Protein AF-0000000073164236 (afdb_homodimer)

Solvent-accessible surface area (backbone atoms only — not comparable to full-atom values): 12697 Å² total; per-residue (Å²): 124,64,40,47,31,32,36,88,76,63,23,39,36,39,36,42,72,67,45,98,85,26,35,34,41,37,38,36,34,69,64,73,74,94,63,91,54,71,83,50,74,16,49,29,45,34,41,35,55,95,60,96,52,26,24,25,20,33,22,37,52,46,72,60,49,70,31,18,32,22,34,30,25,33,36,41,66,49,97,85,66,50,58,34,41,42,36,39,36,41,36,23,46,66,62,96,42,80,89,49,48,89,73,28,64,47,72,51,74,48,47,32,36,69,52,78,78,76,75,121,123,63,41,47,32,31,35,87,76,62,22,39,35,39,35,39,72,69,45,96,82,25,34,33,42,37,39,38,34,67,65,72,75,94,64,91,55,70,83,51,75,16,48,28,43,34,40,37,54,95,61,94,53,26,26,25,21,31,25,37,51,45,73,59,48,72,32,18,33,23,3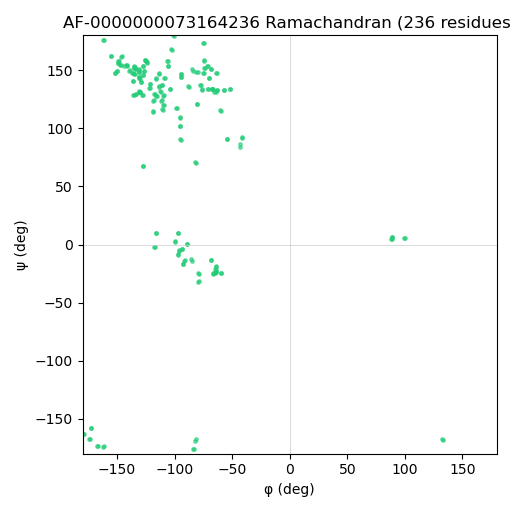3,29,25,35,36,41,63,50,95,87,65,52,58,35,41,42,35,38,36,40,35,22,46,66,62,98,42,79,86,50,49,88,74,28,63,45,73,51,73,48,45,31,36,70,52,78,78,75,79,121

Secondary structure (DSSP, 8-state):
--EEEEETTS-EEEE-PPPTTSEEEEEEE-S--SSSSPP--EEEEEEE-SSSS-EEEEEEE-SSSSEEEEEEEEEEE-TT--EEEEEEEEEEEP-SSGGGGGGSEEEEEEEEEE------/--EEEEETTS-EEEE-PPPTTSEEEEEEE-S--SSSSPP--EEEEEEE-SSSS-EEEEEEE-SSSSEEEEEEEEEEE-TT--EEEEEEEEEEEP-SSGGGGGGSEEEEEEEEEE------

InterPro domains:
  IPR005468 Avidin/streptavidin [PF01382] (1-114)
  IPR005468 Avidin/streptavidin [PS51326] (1-117)
  IPR005469 Avidin [PR00709] (1-15)
  IPR005469 Avidin [PR00709] (22-30)
  IPR005469 Avidin [PR00709] (49-61)
  IPR005469 Avidin [PR00709] (67-77)
  IPR005469 Avidin [PR00709] (85-96)
  IPR005469 Avidin [PR00709] (102-118)
  IPR017889 Avidin-like, conserved site [PS00577] (100-114)
  IPR036896 Avidin-like superfamily [G3DSA:2.40.128.30] (1-119)
  IPR036896 Avidin-like superfamily [SSF50876] (2-114)
  IPR051764 Avidin/Streptavidin-related [PTHR34399] (1-117)

Nearest PDB structures (foldseek):
  7zn1-assembly1_C  TM=9.799E-01  e=3.395E-15  Gallus gallus
  2uyw-assembly1_A  TM=9.866E-01  e=1.520E-14  Xenopus tropicalis
  1ij8-assembly1_B  TM=9.167E-01  e=1.005E-14  Gallus gallus
  2c1q-assembly1_A  TM=9.830E-01  e=5.382E-13  Gallus gallus
  2uz2-assembly1_A-2  TM=9.664E-01  e=1.001E-12  Xenopus tropicalis

Organism: Anas platyrhynchos (NCBI:txid8839)

pLDDT: mean 95.4, std 9.12, range [34.72, 98.94]

Structure (mmCIF, N/CA/C/O backbone):
data_AF-0000000073164236-model_v1
#
loop_
_entity.id
_entity.type
_entity.pdbx_description
1 polymer Avidin
#
loop_
_atom_site.group_PDB
_atom_site.id
_atom_site.type_symbol
_atom_site.label_atom_id
_atom_site.label_alt_id
_atom_site.label_comp_id
_atom_site.label_asym_id
_atom_site.label_entity_id
_atom_site.label_seq_id
_atom_site.pdbx_PDB_ins_code
_atom_site.Cartn_x
_atom_site.Cartn_y
_atom_site.Cartn_z
_atom_site.occupancy
_atom_site.B_iso_or_equiv
_atom_site.auth_seq_id
_atom_site.auth_comp_id
_atom_site.auth_asym_id
_atom_site.auth_atom_id
_atom_site.pdbx_PDB_model_num
ATOM 1 N N . LEU A 1 1 ? -2.104 9.773 12.031 1 95.94 1 LEU A N 1
ATOM 2 C CA . LEU A 1 1 ? -3.232 9.391 11.195 1 95.94 1 LEU A CA 1
ATOM 3 C C . LEU A 1 1 ? -4.363 8.812 12.039 1 95.94 1 LEU A C 1
ATOM 5 O O . LEU A 1 1 ? -5.508 8.727 11.578 1 95.94 1 LEU A O 1
ATOM 9 N N . THR A 1 2 ? -4.082 8.523 13.258 1 97 2 THR A N 1
ATOM 10 C CA . THR A 1 2 ? -5.098 7.906 14.109 1 97 2 THR A CA 1
ATOM 11 C C . THR A 1 2 ? -6.391 8.719 14.078 1 97 2 THR A C 1
ATOM 13 O O . THR A 1 2 ? -6.363 9.945 14.18 1 97 2 THR A O 1
ATOM 16 N N . GLY A 1 3 ? -7.469 7.996 13.914 1 97.38 3 GLY A N 1
ATOM 17 C CA . GLY A 1 3 ? -8.758 8.664 13.914 1 97.38 3 GLY A CA 1
ATOM 18 C C . GLY A 1 3 ? -9.648 8.234 12.766 1 97.38 3 GLY A C 1
ATOM 19 O O . GLY A 1 3 ? -9.453 7.164 12.18 1 97.38 3 GLY A O 1
ATOM 20 N N . ASN A 1 4 ? -10.742 9.008 12.594 1 98.25 4 ASN A N 1
ATOM 21 C CA . ASN A 1 4 ? -11.734 8.734 11.555 1 98.25 4 ASN A CA 1
ATOM 22 C C . ASN A 1 4 ? -11.586 9.703 10.383 1 98.25 4 ASN A C 1
ATOM 24 O O . ASN A 1 4 ? -11.445 10.906 10.578 1 98.25 4 ASN A O 1
ATOM 28 N N . TRP A 1 5 ? -11.633 9.086 9.266 1 98.44 5 TRP A N 1
ATOM 29 C CA . TRP A 1 5 ? -11.414 9.844 8.031 1 98.44 5 TRP A CA 1
ATOM 30 C C . TRP A 1 5 ? -12.508 9.547 7.012 1 98.44 5 TRP A C 1
ATOM 32 O O . TRP A 1 5 ? -13.031 8.43 6.953 1 98.44 5 TRP A O 1
ATOM 42 N N . THR A 1 6 ? -12.859 10.5 6.18 1 98.19 6 THR A N 1
ATOM 43 C CA . THR A 1 6 ? -13.773 10.352 5.047 1 98.19 6 THR A CA 1
ATOM 44 C C . THR A 1 6 ? -13.148 10.914 3.773 1 98.19 6 THR A C 1
ATOM 46 O O . THR A 1 6 ? -12.43 11.922 3.818 1 98.19 6 THR A O 1
ATOM 49 N N . ASN A 1 7 ? -13.383 10.18 2.676 1 97.81 7 ASN A N 1
ATOM 50 C CA . ASN A 1 7 ? -12.836 10.742 1.441 1 97.81 7 ASN A CA 1
ATOM 51 C C . ASN A 1 7 ? -13.922 11.43 0.617 1 97.81 7 ASN A C 1
ATOM 53 O O . ASN A 1 7 ? -15.078 11.492 1.031 1 97.81 7 ASN A O 1
ATOM 57 N N . ASP A 1 8 ? -13.508 11.977 -0.533 1 95.06 8 ASP A N 1
ATOM 58 C CA . ASP A 1 8 ? -14.383 12.781 -1.38 1 95.06 8 ASP A CA 1
ATOM 59 C C . ASP A 1 8 ? -15.484 11.93 -2.006 1 95.06 8 ASP A C 1
ATOM 61 O O . ASP A 1 8 ? -16.484 12.461 -2.502 1 95.06 8 ASP A O 1
ATOM 65 N N . LEU A 1 9 ? -15.352 10.609 -1.945 1 95.81 9 LEU A N 1
ATOM 66 C CA . LEU A 1 9 ? -16.344 9.711 -2.529 1 95.81 9 LEU A CA 1
ATOM 67 C C . LEU A 1 9 ? -17.328 9.227 -1.472 1 95.81 9 LEU A C 1
ATOM 69 O O . LEU A 1 9 ? -18.281 8.508 -1.787 1 95.81 9 LEU A O 1
ATOM 73 N N . GLY A 1 10 ? -17.047 9.523 -0.238 1 96.5 10 GLY A N 1
ATOM 74 C CA . GLY A 1 10 ? -17.953 9.156 0.843 1 96.5 10 GLY A CA 1
ATOM 75 C C . GLY A 1 10 ? -17.516 7.906 1.581 1 96.5 10 GLY A C 1
ATOM 76 O O . GLY A 1 10 ? -18.25 7.375 2.41 1 96.5 10 GLY A O 1
ATOM 77 N N . SER A 1 11 ? -16.359 7.379 1.268 1 98 11 SER A N 1
ATOM 78 C CA . SER A 1 11 ? -15.812 6.242 2.004 1 98 11 SER A CA 1
ATOM 79 C C . SER A 1 11 ? -15.297 6.668 3.373 1 98 11 SER A C 1
ATOM 81 O O . SER A 1 11 ? -14.859 7.809 3.553 1 98 11 SER A O 1
ATOM 83 N N . ASN A 1 12 ? -15.344 5.711 4.266 1 98.19 12 ASN A N 1
ATOM 84 C CA . ASN A 1 12 ? -14.898 5.969 5.629 1 98.19 12 ASN A CA 1
ATOM 85 C C . ASN A 1 12 ? -13.766 5.027 6.035 1 98.19 12 ASN A C 1
ATOM 87 O O . ASN A 1 12 ? -13.797 3.838 5.711 1 98.19 12 ASN A O 1
ATOM 91 N N . MET A 1 13 ? -12.812 5.66 6.707 1 98.31 13 MET A N 1
ATOM 92 C CA . MET A 1 13 ? -11.664 4.914 7.219 1 98.31 13 MET A CA 1
ATOM 93 C C . MET A 1 13 ? -11.422 5.23 8.688 1 98.31 13 MET A C 1
ATOM 95 O O . MET A 1 13 ? -11.477 6.391 9.102 1 98.31 13 MET A O 1
ATOM 99 N N . THR A 1 14 ? -11.273 4.207 9.461 1 98.38 14 THR A N 1
ATOM 100 C CA . THR A 1 14 ? -10.852 4.348 10.852 1 98.38 14 THR A CA 1
ATOM 101 C C . THR A 1 14 ? -9.438 3.791 11.047 1 98.38 14 THR A C 1
ATOM 103 O O . THR A 1 14 ? -9.18 2.629 10.734 1 98.38 14 THR A O 1
ATOM 106 N N . ILE A 1 15 ? -8.578 4.625 11.562 1 98.31 15 ILE A N 1
ATOM 107 C CA . ILE A 1 15 ? -7.211 4.219 11.836 1 98.31 15 ILE A CA 1
ATOM 108 C C . ILE A 1 15 ? -6.992 4.133 13.352 1 98.31 15 ILE A C 1
ATOM 110 O O . ILE A 1 15 ? -7.242 5.098 14.07 1 98.31 15 ILE A O 1
ATOM 114 N N . GLY A 1 16 ? -6.484 2.998 13.789 1 98.06 16 GLY A N 1
ATOM 115 C CA . GLY A 1 16 ? -6.238 2.768 15.203 1 98.06 16 GLY A C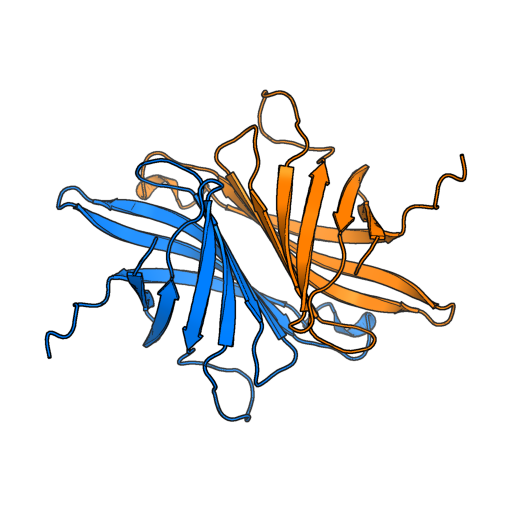A 1
ATOM 116 C C . GLY A 1 16 ? -4.938 3.375 15.688 1 98.06 16 GLY A C 1
ATOM 117 O O . GLY A 1 16 ? -4.332 4.195 14.992 1 98.06 16 GLY A O 1
ATOM 118 N N . LYS A 1 17 ? -4.578 2.967 16.875 1 97.19 17 LYS A N 1
ATOM 119 C CA . LYS A 1 17 ? -3.371 3.484 17.516 1 97.19 17 LYS A CA 1
ATOM 120 C C . LYS A 1 17 ? -2.125 3.102 16.719 1 97.19 17 LYS A C 1
ATOM 122 O O . LYS A 1 17 ? -2.035 1.988 16.203 1 97.19 17 LYS A O 1
ATOM 127 N N . LEU A 1 18 ? -1.189 4.008 16.797 1 96.19 18 LEU A N 1
ATOM 128 C CA . LEU A 1 18 ? 0.094 3.789 16.141 1 96.19 18 LEU A CA 1
ATOM 129 C C . LEU A 1 18 ? 1.055 3.037 17.047 1 96.19 18 LEU A C 1
ATOM 131 O O . LEU A 1 18 ? 1.148 3.338 18.234 1 96.19 18 LEU A O 1
ATOM 135 N N . SER A 1 19 ? 1.684 2.088 16.438 1 96.25 19 SER A N 1
ATOM 136 C CA . SER A 1 19 ? 2.785 1.466 17.156 1 96.25 19 SER A CA 1
ATOM 137 C C . SER A 1 19 ? 4.016 2.367 17.188 1 96.25 19 SER A C 1
ATOM 139 O O . SER A 1 19 ? 4.051 3.395 16.5 1 96.25 19 SER A O 1
ATOM 141 N N . SER A 1 20 ? 5 1.958 17.922 1 94 20 SER A N 1
ATOM 142 C CA . SER A 1 20 ? 6.219 2.752 18.047 1 94 20 SER A CA 1
ATOM 143 C C . SER A 1 20 ? 6.961 2.846 16.719 1 94 20 SER A C 1
ATOM 145 O O . SER A 1 20 ? 7.684 3.814 16.469 1 94 20 SER A O 1
ATOM 147 N N . ASN A 1 21 ? 6.719 1.834 15.844 1 93.56 21 ASN A N 1
ATOM 148 C CA . ASN A 1 21 ? 7.422 1.821 14.57 1 93.56 21 ASN A CA 1
ATOM 149 C C . ASN A 1 21 ? 6.57 2.42 13.453 1 93.56 21 ASN A C 1
ATOM 151 O O . ASN A 1 21 ? 6.883 2.258 12.273 1 93.56 21 ASN A O 1
ATOM 155 N N . GLY A 1 22 ? 5.465 3.027 13.82 1 96.62 22 GLY A N 1
ATOM 156 C CA . GLY A 1 22 ? 4.641 3.736 12.852 1 96.62 22 GLY A CA 1
ATOM 157 C C . GLY A 1 22 ? 3.605 2.852 12.188 1 96.62 22 GLY A C 1
ATOM 158 O O . GLY A 1 22 ? 2.955 3.264 11.227 1 96.62 22 GLY A O 1
ATOM 159 N N . GLU A 1 23 ? 3.498 1.657 12.648 1 97.94 23 GLU A N 1
ATOM 160 C CA . GLU A 1 23 ? 2.512 0.743 12.086 1 97.94 23 GLU A CA 1
ATOM 161 C C . GLU A 1 23 ? 1.125 0.998 12.672 1 97.94 23 GLU A C 1
ATOM 163 O O . GLU A 1 23 ? 0.998 1.396 13.828 1 97.94 23 GLU A O 1
ATOM 168 N N . PHE A 1 24 ? 0.134 0.745 11.828 1 98.38 24 PHE A N 1
ATOM 169 C CA . PHE A 1 24 ? -1.234 0.891 12.312 1 98.38 24 PHE A CA 1
ATOM 170 C C . PHE A 1 24 ? -2.164 -0.094 11.609 1 98.38 24 PHE A C 1
ATOM 172 O O . PHE A 1 24 ? -1.832 -0.621 10.547 1 98.38 24 PHE A O 1
ATOM 179 N N . ALA A 1 25 ? -3.262 -0.356 12.266 1 98.19 25 ALA A N 1
ATOM 180 C CA . ALA A 1 25 ? -4.375 -1.125 11.719 1 98.19 25 ALA A CA 1
ATOM 181 C C . ALA A 1 25 ? -5.684 -0.347 11.82 1 98.19 25 ALA A C 1
ATOM 183 O O . ALA A 1 25 ? -5.781 0.62 12.578 1 98.19 25 ALA A O 1
ATOM 184 N N . GLY A 1 26 ? -6.605 -0.739 11.008 1 98.5 26 GLY A N 1
ATOM 185 C CA . GLY A 1 26 ? -7.91 -0.1 11.016 1 98.5 26 GLY A CA 1
ATOM 186 C C . GLY A 1 26 ? -8.922 -0.795 10.133 1 98.5 26 GLY A C 1
ATOM 187 O O . GLY A 1 26 ? -8.812 -1.996 9.875 1 98.5 26 GLY A O 1
ATOM 188 N N . THR A 1 27 ? -9.914 0.015 9.781 1 98.81 27 THR A N 1
ATOM 189 C CA . THR A 1 27 ? -10.992 -0.498 8.938 1 98.81 27 THR A CA 1
ATOM 190 C C . THR A 1 27 ? -11.352 0.508 7.848 1 98.81 27 THR A C 1
ATOM 192 O O . THR A 1 27 ? -11.203 1.717 8.039 1 98.81 27 THR A O 1
ATOM 195 N N . TYR A 1 28 ? -11.734 -0.003 6.777 1 98.75 28 TYR A N 1
ATOM 196 C CA . TYR A 1 28 ? -12.156 0.793 5.629 1 98.75 28 TYR A CA 1
ATOM 197 C C . TYR A 1 28 ? -13.523 0.345 5.129 1 98.75 28 TYR A C 1
ATOM 199 O O . TYR A 1 28 ? -13.75 -0.847 4.91 1 98.75 28 TYR A O 1
ATOM 207 N N . ILE A 1 29 ? -14.414 1.229 4.977 1 98.44 29 ILE A N 1
ATOM 208 C CA . ILE A 1 29 ? -15.695 0.994 4.328 1 98.44 29 ILE A CA 1
ATOM 209 C C . ILE A 1 29 ? -15.82 1.882 3.092 1 98.44 29 ILE A C 1
ATOM 211 O O . ILE A 1 29 ? -15.938 3.104 3.207 1 98.44 29 ILE A O 1
ATOM 215 N N . THR A 1 30 ? -15.875 1.252 1.921 1 98.12 30 THR A N 1
ATOM 216 C CA . THR A 1 30 ? -15.953 2.02 0.683 1 98.12 30 THR A CA 1
ATOM 217 C C . THR A 1 30 ? -17.391 2.398 0.37 1 98.12 30 THR A C 1
ATOM 219 O O . THR A 1 30 ? -18.328 1.652 0.692 1 98.12 30 THR A O 1
ATOM 222 N N . ALA A 1 31 ? -17.5 3.518 -0.301 1 96.62 31 ALA A N 1
ATOM 223 C CA . ALA A 1 31 ? -18.797 3.939 -0.816 1 96.62 31 ALA A CA 1
ATOM 224 C C . ALA A 1 31 ? -19.016 3.455 -2.248 1 96.62 31 ALA A C 1
ATOM 226 O O . ALA A 1 31 ? -20.141 3.447 -2.75 1 96.62 31 ALA A O 1
ATOM 227 N N . VAL A 1 32 ? -17.875 3.059 -2.887 1 93.75 32 VAL A N 1
ATOM 228 C CA . VAL A 1 32 ? -17.969 2.711 -4.301 1 93.75 32 VAL A CA 1
ATOM 229 C C . VAL A 1 32 ? -17.297 1.362 -4.547 1 93.75 32 VAL A C 1
ATOM 231 O O . VAL A 1 32 ? -16.359 0.989 -3.834 1 93.75 32 VAL A O 1
ATOM 234 N N . THR A 1 33 ? -17.906 0.604 -5.465 1 90.94 33 THR A N 1
ATOM 235 C CA . THR A 1 33 ? -17.312 -0.681 -5.832 1 90.94 33 THR A CA 1
ATOM 236 C C . THR A 1 33 ? -17.625 -1.011 -7.293 1 90.94 33 THR A C 1
ATOM 238 O O . THR A 1 33 ? -18.547 -0.452 -7.883 1 90.94 33 THR A O 1
ATOM 241 N N . THR A 1 34 ? -16.719 -1.843 -7.773 1 86.56 34 THR A N 1
ATOM 242 C CA . THR A 1 34 ? -16.938 -2.299 -9.141 1 86.56 34 THR A CA 1
ATOM 243 C C . THR A 1 34 ? -17.641 -3.648 -9.156 1 86.56 34 THR A C 1
ATOM 245 O O . THR A 1 34 ? -18.016 -4.148 -10.219 1 86.56 34 THR A O 1
ATOM 248 N N . THR A 1 35 ? -17.828 -4.191 -8.008 1 89.75 35 THR A N 1
ATOM 249 C CA . THR A 1 35 ? -18.453 -5.504 -7.941 1 89.75 35 THR A CA 1
ATOM 250 C C . THR A 1 35 ? -19.922 -5.383 -7.52 1 89.75 35 THR A C 1
ATOM 252 O O . THR A 1 35 ? -20.328 -4.355 -6.969 1 89.75 35 THR A O 1
ATOM 255 N N . LYS A 1 36 ? -20.719 -6.578 -7.672 1 92.88 36 LYS A N 1
ATOM 256 C CA . LYS A 1 36 ? -22.125 -6.625 -7.277 1 92.88 36 LYS A CA 1
ATOM 257 C C . LYS A 1 36 ? -22.281 -7.137 -5.852 1 92.88 36 LYS A C 1
ATOM 259 O O . LYS A 1 36 ? -23.375 -7.105 -5.289 1 92.88 36 LYS A O 1
ATOM 264 N N . LYS A 1 37 ? -21.219 -7.492 -5.297 1 94.44 37 LYS A N 1
ATOM 265 C CA . LYS A 1 37 ? -21.266 -8.016 -3.934 1 94.44 37 LYS A CA 1
ATOM 266 C C . LYS A 1 37 ? -21.578 -6.902 -2.93 1 94.44 37 LYS A C 1
ATOM 268 O O . LYS A 1 37 ? -21.219 -5.746 -3.156 1 94.44 37 LYS A O 1
ATOM 273 N N . GLU A 1 38 ? -22.172 -7.352 -1.814 1 95.81 38 GLU A N 1
ATOM 274 C CA . GLU A 1 38 ? -22.469 -6.398 -0.747 1 95.81 38 GLU A CA 1
ATOM 275 C C . GLU A 1 38 ? -21.172 -5.84 -0.15 1 95.81 38 GLU A C 1
ATOM 277 O O . GLU A 1 38 ? -20.281 -6.598 0.244 1 95.81 38 GLU A O 1
ATOM 282 N N . ILE A 1 39 ? -21.188 -4.551 -0.069 1 96.38 39 ILE A N 1
ATOM 283 C CA . ILE A 1 39 ? -20.047 -3.867 0.52 1 96.38 39 ILE A CA 1
ATOM 284 C C . ILE A 1 39 ? -19.953 -4.211 2.004 1 96.38 39 ILE A C 1
ATOM 286 O O . ILE A 1 39 ? -20.953 -4.242 2.711 1 96.38 39 ILE A O 1
ATOM 290 N N . LYS A 1 40 ? -18.719 -4.535 2.426 1 97.44 40 LYS A N 1
ATOM 291 C CA . LYS A 1 40 ? -18.438 -4.809 3.832 1 97.44 40 LYS A CA 1
ATOM 292 C C . LYS A 1 40 ? -17.219 -4.031 4.309 1 97.44 40 LYS A C 1
ATOM 294 O O . LYS A 1 40 ? -16.297 -3.77 3.527 1 97.44 40 LYS A O 1
ATOM 299 N N . ALA A 1 41 ? -17.266 -3.723 5.664 1 98.06 41 ALA A N 1
ATOM 300 C CA . ALA A 1 41 ? -16.047 -3.191 6.281 1 98.06 41 ALA A CA 1
ATOM 301 C C . ALA A 1 41 ? -14.883 -4.152 6.102 1 98.06 41 ALA A C 1
ATOM 303 O O . ALA A 1 41 ? -15.031 -5.363 6.277 1 98.06 41 ALA A O 1
ATOM 304 N N . SER A 1 42 ? -13.75 -3.629 5.695 1 98.69 42 SER A N 1
ATOM 305 C CA . SER A 1 42 ? -12.57 -4.445 5.426 1 98.69 42 SER A CA 1
ATOM 306 C C . SER A 1 42 ? -11.359 -3.938 6.199 1 98.69 42 SER A C 1
ATOM 308 O O . SER A 1 42 ? -11.242 -2.74 6.469 1 98.69 42 SER A O 1
ATOM 310 N N . PRO A 1 43 ? -10.477 -4.828 6.547 1 98.62 43 PRO A N 1
ATOM 311 C CA . PRO A 1 43 ? -9.312 -4.426 7.336 1 98.62 43 PRO A CA 1
ATOM 312 C C . PRO A 1 43 ? -8.266 -3.682 6.508 1 98.62 43 PRO A C 1
ATOM 314 O O . PRO A 1 43 ? -8.102 -3.963 5.316 1 98.62 43 PRO A O 1
ATOM 317 N N . LEU A 1 44 ? -7.574 -2.738 7.18 1 98.62 44 LEU A N 1
ATOM 318 C CA . LEU A 1 44 ? -6.398 -2.107 6.594 1 98.62 44 LEU A CA 1
ATOM 319 C C . LEU A 1 44 ? -5.207 -2.189 7.547 1 98.62 44 LEU A C 1
ATOM 321 O O . LEU A 1 44 ? -5.387 -2.244 8.766 1 98.62 44 LEU A O 1
ATOM 325 N N . VAL A 1 45 ? -4.055 -2.316 6.977 1 98.62 45 VAL A N 1
ATOM 326 C CA . VAL A 1 45 ? -2.793 -2.23 7.699 1 98.62 45 VAL A CA 1
ATOM 327 C C . VAL A 1 45 ? -1.841 -1.285 6.973 1 98.62 45 VAL A C 1
ATOM 329 O O . VAL A 1 45 ? -1.851 -1.212 5.742 1 98.62 45 VAL A O 1
ATOM 332 N N . GLY A 1 46 ? -1.069 -0.556 7.781 1 98.69 46 GLY A N 1
ATOM 333 C CA . GLY A 1 46 ? -0.18 0.393 7.129 1 98.69 46 GLY A CA 1
ATOM 334 C C . GLY A 1 46 ? 0.877 0.956 8.062 1 98.69 46 GLY A C 1
ATOM 335 O O . GLY A 1 46 ? 1.124 0.403 9.133 1 98.69 46 GLY A O 1
ATOM 336 N N . THR A 1 47 ? 1.609 1.924 7.5 1 98.81 47 THR A N 1
ATOM 337 C CA . THR A 1 47 ? 2.678 2.602 8.227 1 98.81 47 THR A CA 1
ATOM 338 C C . THR A 1 47 ? 2.701 4.09 7.895 1 98.81 47 THR A C 1
ATOM 340 O O . THR A 1 47 ? 2.172 4.508 6.859 1 98.81 47 THR A O 1
ATOM 343 N N . GLN A 1 48 ? 3.219 4.832 8.844 1 98.75 48 GLN A N 1
ATOM 344 C CA . GLN A 1 48 ? 3.551 6.23 8.594 1 98.75 48 GLN A CA 1
ATOM 345 C C . GLN A 1 48 ? 4.922 6.582 9.156 1 98.75 48 GLN A C 1
ATOM 347 O O . GLN A 1 48 ? 5.414 5.914 10.07 1 98.75 48 GLN A O 1
ATOM 352 N N . HIS A 1 49 ? 5.531 7.559 8.555 1 98.38 49 HIS A N 1
ATOM 353 C CA . HIS A 1 49 ? 6.742 8.117 9.148 1 98.38 49 HIS A CA 1
ATOM 354 C C . HIS A 1 49 ? 6.414 8.977 10.367 1 98.38 49 HIS A C 1
ATOM 356 O O . HIS A 1 49 ? 5.266 9.391 10.547 1 98.38 49 HIS A O 1
ATOM 362 N N . ASN A 1 50 ? 7.461 9.125 11.188 1 94.38 50 ASN A N 1
ATOM 363 C CA . ASN A 1 50 ? 7.266 9.891 12.422 1 94.38 50 ASN A CA 1
ATOM 364 C C . ASN A 1 50 ? 7.676 11.344 12.25 1 94.38 50 ASN A C 1
ATOM 366 O O . ASN A 1 50 ? 8.805 11.727 12.578 1 94.38 50 ASN A O 1
ATOM 370 N N . ASN A 1 51 ? 6.766 12.141 11.875 1 94.44 51 ASN A N 1
ATOM 371 C CA . ASN A 1 51 ? 6.918 13.586 11.789 1 94.44 51 ASN A CA 1
ATOM 372 C C . ASN A 1 51 ? 5.566 14.297 11.734 1 94.44 51 ASN A C 1
ATOM 374 O O . ASN A 1 51 ? 4.523 13.656 11.891 1 94.44 51 ASN A O 1
ATOM 378 N N . THR A 1 52 ? 5.488 15.609 11.547 1 93 52 THR A N 1
ATOM 379 C CA . THR A 1 52 ? 4.27 16.391 11.68 1 93 52 THR A CA 1
ATOM 380 C C . THR A 1 52 ? 3.387 16.25 10.445 1 93 52 THR A C 1
ATOM 382 O O . THR A 1 52 ? 2.164 16.375 10.523 1 93 52 THR A O 1
ATOM 385 N N . GLN A 1 53 ? 3.961 16.062 9.266 1 97.56 53 GLN A N 1
ATOM 386 C CA . GLN A 1 53 ? 3.266 15.836 8 1 97.56 53 GLN A CA 1
ATOM 387 C C . GLN A 1 53 ? 3.787 14.578 7.305 1 97.56 53 GLN A C 1
ATOM 389 O O . GLN A 1 53 ? 4.402 14.672 6.238 1 97.56 53 GLN A O 1
ATOM 394 N N . PRO A 1 54 ? 3.496 13.461 7.953 1 98.44 54 PRO A N 1
ATOM 395 C CA . PRO A 1 54 ? 4.148 12.211 7.555 1 98.44 54 PRO A CA 1
ATOM 396 C C . PRO A 1 54 ? 3.662 11.695 6.199 1 98.44 54 PRO A C 1
ATOM 398 O O . PRO A 1 54 ? 2.48 11.828 5.875 1 98.44 54 PRO A O 1
ATOM 401 N N . THR A 1 55 ? 4.602 11.102 5.414 1 98.88 55 THR A N 1
ATOM 402 C CA . THR A 1 55 ? 4.172 10.164 4.379 1 98.88 55 THR A CA 1
ATOM 403 C C . THR A 1 55 ? 3.605 8.891 4.996 1 98.88 55 THR A C 1
ATOM 405 O O . THR A 1 55 ? 3.959 8.531 6.121 1 98.88 55 THR A O 1
ATOM 408 N N . PHE A 1 56 ? 2.693 8.281 4.27 1 98.88 56 PHE A N 1
ATOM 409 C CA . PHE A 1 56 ? 2.035 7.082 4.762 1 98.88 56 PHE A CA 1
ATOM 410 C C . PHE A 1 56 ? 1.725 6.125 3.615 1 98.88 56 PHE A C 1
ATOM 412 O O . PHE A 1 56 ? 1.763 6.516 2.447 1 98.88 56 PHE A O 1
ATOM 419 N N . GLY A 1 57 ? 1.49 4.941 3.922 1 98.94 57 GLY A N 1
ATOM 420 C CA . GLY A 1 57 ? 0.939 3.922 3.045 1 98.94 57 GLY A CA 1
ATOM 421 C C . GLY A 1 57 ? 0.127 2.875 3.785 1 98.94 57 GLY A C 1
ATOM 422 O O . GLY A 1 57 ? 0.416 2.561 4.941 1 98.94 57 GLY A O 1
ATOM 423 N N . PHE A 1 58 ? -0.859 2.369 3.078 1 98.88 58 PHE A N 1
ATOM 424 C CA . PHE A 1 58 ? -1.594 1.269 3.689 1 98.88 58 PHE A CA 1
ATOM 425 C C . PHE A 1 58 ? -2.246 0.395 2.627 1 98.88 58 PHE A C 1
ATOM 427 O O . PHE A 1 58 ? -2.363 0.8 1.468 1 98.88 58 PHE A O 1
ATOM 434 N N . THR A 1 59 ? -2.596 -0.808 3.082 1 98.88 59 THR A N 1
ATOM 435 C CA . THR A 1 59 ? -3.283 -1.806 2.27 1 98.88 59 THR A CA 1
ATOM 436 C C . THR A 1 59 ? -4.691 -2.057 2.801 1 98.88 59 THR A C 1
ATOM 438 O O . THR A 1 59 ? -4.898 -2.143 4.012 1 98.88 59 THR A O 1
ATOM 441 N N . VAL A 1 60 ? -5.598 -2.117 1.908 1 98.75 60 VAL A N 1
ATOM 442 C CA . VAL A 1 60 ? -6.934 -2.604 2.234 1 98.75 60 VAL A CA 1
ATOM 443 C C . VAL A 1 60 ? -7.156 -3.973 1.595 1 98.75 60 VAL A C 1
ATOM 445 O O . VAL A 1 60 ? -7.027 -4.125 0.377 1 98.75 60 VAL A O 1
ATOM 448 N N . ASN A 1 61 ? -7.398 -4.926 2.402 1 98.5 61 ASN A N 1
ATOM 449 C CA . ASN A 1 61 ? -7.766 -6.27 1.968 1 98.5 61 ASN A CA 1
ATOM 450 C C . ASN A 1 61 ? -9.281 -6.461 1.955 1 98.5 61 ASN A C 1
ATOM 452 O O . ASN A 1 61 ? -9.875 -6.773 2.984 1 98.5 61 ASN A O 1
ATOM 456 N N . TRP A 1 62 ? -9.852 -6.398 0.774 1 98.31 62 TRP A N 1
ATOM 457 C CA . TRP A 1 62 ? -11.305 -6.332 0.698 1 98.31 62 TRP A CA 1
ATOM 458 C C . TRP A 1 62 ? -11.93 -7.664 1.092 1 98.31 62 TRP A C 1
ATOM 460 O O . TRP A 1 62 ? -11.547 -8.719 0.572 1 98.31 62 TRP A O 1
ATOM 470 N N . ASN A 1 63 ? -12.938 -7.66 1.917 1 97.69 63 ASN A N 1
ATOM 471 C CA . ASN A 1 63 ? -13.594 -8.859 2.434 1 97.69 63 ASN A CA 1
ATOM 472 C C . ASN A 1 63 ? -14.664 -9.375 1.476 1 97.69 63 ASN A C 1
ATOM 474 O O . ASN A 1 63 ? -15.141 -10.5 1.613 1 97.69 63 ASN A O 1
ATOM 478 N N . PHE A 1 64 ? -15.031 -8.617 0.561 1 97.25 64 PHE A N 1
ATOM 479 C CA . PHE A 1 64 ? -16.188 -8.977 -0.245 1 97.25 64 PHE A CA 1
ATOM 480 C C . PHE A 1 64 ? -15.797 -9.188 -1.701 1 97.25 64 PHE A C 1
ATOM 482 O O . PHE A 1 64 ? -16.656 -9.43 -2.553 1 97.25 64 PHE A O 1
ATOM 489 N N . THR A 1 65 ? -14.562 -9 -2.066 1 97.38 65 THR A N 1
ATOM 490 C CA . THR A 1 65 ? -14 -9.297 -3.377 1 97.38 65 THR A CA 1
ATOM 491 C C . THR A 1 65 ? -12.539 -9.727 -3.25 1 97.38 65 THR A C 1
ATOM 493 O O . THR A 1 65 ? -11.852 -9.336 -2.305 1 97.38 65 THR A O 1
ATOM 496 N N . ASP A 1 66 ? -12.094 -10.5 -4.227 1 96.69 66 ASP A N 1
ATOM 497 C CA . ASP A 1 66 ? -10.68 -10.844 -4.273 1 96.69 66 ASP A CA 1
ATOM 498 C C . ASP A 1 66 ? -9.859 -9.719 -4.91 1 96.69 66 ASP A C 1
ATOM 500 O O . ASP A 1 66 ? -9.445 -9.82 -6.066 1 96.69 66 ASP A O 1
ATOM 504 N N . SER A 1 67 ? -9.719 -8.664 -4.289 1 98.25 67 SER A N 1
ATOM 505 C CA . SER A 1 67 ? -8.953 -7.492 -4.707 1 98.25 67 SER A CA 1
ATOM 506 C C . SER A 1 67 ? -8.25 -6.844 -3.52 1 98.25 67 SER A C 1
ATOM 508 O O . SER A 1 67 ? -8.617 -7.074 -2.367 1 98.25 67 SER A O 1
ATOM 510 N N . THR A 1 68 ? -7.27 -6.215 -3.818 1 98.62 68 THR A N 1
ATOM 511 C CA . THR A 1 68 ? -6.48 -5.492 -2.828 1 98.62 68 THR A CA 1
ATOM 512 C C . THR A 1 68 ? -6.207 -4.062 -3.289 1 98.62 68 THR A C 1
ATOM 514 O O . THR A 1 68 ? -5.832 -3.84 -4.441 1 98.62 68 THR A O 1
ATOM 517 N N . THR A 1 69 ? -6.43 -3.092 -2.41 1 98.75 69 THR A N 1
ATOM 518 C CA . THR A 1 69 ? -6.074 -1.705 -2.697 1 98.75 69 THR A CA 1
ATOM 519 C C . THR A 1 69 ? -4.918 -1.247 -1.812 1 98.75 69 THR A C 1
ATOM 521 O O . THR A 1 69 ? -4.891 -1.549 -0.617 1 98.75 69 THR A O 1
ATOM 524 N N . VAL A 1 70 ? -4.012 -0.552 -2.436 1 98.94 70 VAL A N 1
ATOM 525 C CA . VAL A 1 70 ? -2.977 0.132 -1.668 1 98.94 70 VAL A CA 1
ATOM 526 C C . VAL A 1 70 ? -3.104 1.642 -1.858 1 98.94 70 VAL A C 1
ATOM 528 O O . VAL A 1 70 ? -3.449 2.109 -2.945 1 98.94 70 VAL A O 1
ATOM 531 N N . PHE A 1 71 ? -2.85 2.391 -0.756 1 98.88 71 PHE A N 1
ATOM 532 C CA . PHE A 1 71 ? -2.848 3.848 -0.727 1 98.88 71 PHE A CA 1
ATOM 533 C C . PHE A 1 71 ? -1.495 4.379 -0.261 1 98.88 71 PHE A C 1
ATOM 535 O O . PHE A 1 71 ? -0.903 3.84 0.677 1 98.88 71 PHE A O 1
ATOM 542 N N . THR A 1 72 ? -0.993 5.355 -0.936 1 98.94 72 THR A N 1
ATOM 543 C CA . THR A 1 72 ? 0.115 6.121 -0.371 1 98.94 72 THR A CA 1
ATOM 544 C C . THR A 1 72 ? -0.117 7.617 -0.545 1 98.94 72 THR A C 1
ATOM 546 O O . THR A 1 72 ? -0.842 8.039 -1.449 1 98.94 72 THR A O 1
ATOM 549 N N . GLY A 1 73 ? 0.442 8.344 0.381 1 98.81 73 GLY A N 1
ATOM 550 C CA . GLY A 1 73 ? 0.3 9.789 0.369 1 98.81 73 GLY A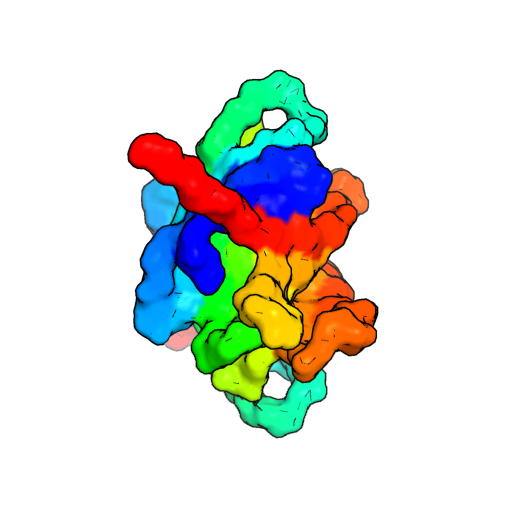 CA 1
ATOM 551 C C . GLY A 1 73 ? 1.022 10.469 1.517 1 98.81 73 GLY A C 1
ATOM 552 O O . GLY A 1 73 ? 1.945 9.898 2.102 1 98.81 73 GLY A O 1
ATOM 553 N N . GLN A 1 74 ? 0.588 11.688 1.693 1 98.88 74 GLN A N 1
ATOM 554 C CA . GLN A 1 74 ? 1.144 12.508 2.766 1 98.88 74 GLN A CA 1
ATOM 555 C C . GLN A 1 74 ? 0.044 13.258 3.51 1 98.88 74 GLN A C 1
ATOM 557 O O . GLN A 1 74 ? -0.937 13.695 2.902 1 98.88 74 GLN A O 1
ATOM 562 N N . CYS A 1 75 ? 0.193 13.344 4.84 1 98.62 75 CYS A N 1
ATOM 563 C CA . CYS A 1 75 ? -0.647 14.219 5.652 1 98.62 75 CYS A CA 1
ATOM 564 C C . CYS A 1 75 ? -0.153 15.656 5.594 1 98.62 75 CYS A C 1
ATOM 566 O O . CYS A 1 75 ? 1.002 15.93 5.922 1 98.62 75 CYS A O 1
ATOM 568 N N . PHE A 1 76 ? -1.015 16.516 5.148 1 98.5 76 PHE A N 1
ATOM 569 C CA . PHE A 1 76 ? -0.708 17.953 5.148 1 98.5 76 PHE A CA 1
ATOM 570 C C . PHE A 1 76 ? -1.537 18.672 6.199 1 98.5 76 PHE A C 1
ATOM 572 O O . PHE A 1 76 ? -2.703 18.344 6.422 1 98.5 76 PHE A O 1
ATOM 579 N N . VAL A 1 77 ? -0.929 19.641 6.812 1 96.44 77 VAL A N 1
ATOM 580 C CA . VAL A 1 77 ? -1.605 20.484 7.797 1 96.44 77 VAL A CA 1
ATOM 581 C C . VAL A 1 77 ? -1.629 21.938 7.32 1 96.44 77 VAL A C 1
ATOM 583 O O . VAL A 1 77 ? -0.585 22.5 6.992 1 96.44 77 VAL A O 1
ATOM 586 N N . ASP A 1 78 ? -2.787 22.469 7.254 1 92.62 78 ASP A N 1
ATOM 587 C CA . ASP A 1 78 ? -2.869 23.859 6.793 1 92.62 78 ASP A CA 1
ATOM 588 C C . ASP A 1 78 ? -2.615 24.828 7.938 1 92.62 78 ASP A C 1
ATOM 590 O O . ASP A 1 78 ? -2.277 24.422 9.047 1 92.62 78 ASP A O 1
ATOM 594 N N . ILE A 1 79 ? -2.742 26.047 7.645 1 92.62 79 ILE A N 1
ATOM 595 C CA . ILE A 1 79 ? -2.377 27.109 8.586 1 92.62 79 ILE A CA 1
ATOM 596 C C . ILE A 1 79 ? -3.322 27.078 9.781 1 92.62 79 ILE A C 1
ATOM 598 O O . ILE A 1 79 ? -2.984 27.562 10.859 1 92.62 79 ILE A O 1
ATOM 602 N N . GLU A 1 80 ? -4.543 26.547 9.609 1 94 80 GLU A N 1
ATOM 603 C CA . GLU A 1 80 ? -5.527 26.469 10.68 1 94 80 GLU A CA 1
ATOM 604 C C . GLU A 1 80 ? -5.391 25.172 11.469 1 94 80 GLU A C 1
ATOM 606 O O . GLU A 1 80 ? -6.16 24.922 12.398 1 94 80 GLU A O 1
ATOM 611 N N . GLY A 1 81 ? -4.438 24.328 11.094 1 92.5 81 GLY A N 1
ATOM 612 C CA . GLY A 1 81 ? -4.199 23.094 11.805 1 92.5 81 GLY A CA 1
ATOM 613 C C . GLY A 1 81 ? -5.031 21.938 11.289 1 92.5 81 GLY A C 1
ATOM 614 O O . GLY A 1 81 ? -5.039 20.859 11.875 1 92.5 81 GLY A O 1
ATOM 615 N N . LYS A 1 82 ? -5.754 22.266 10.211 1 94.19 82 LYS A N 1
ATOM 616 C CA . LYS A 1 82 ? -6.578 21.219 9.633 1 94.19 82 LYS A CA 1
ATOM 617 C C . LYS A 1 82 ? -5.73 20.234 8.836 1 94.19 82 LYS A C 1
ATOM 619 O O . LYS A 1 82 ? -4.906 20.625 8.008 1 94.19 82 LYS A O 1
ATOM 624 N N . GLU A 1 83 ? -6.004 18.984 9.094 1 96.81 83 GLU A N 1
ATOM 625 C CA . GLU A 1 83 ? -5.242 17.922 8.438 1 96.81 83 GLU A CA 1
ATOM 626 C C . GLU A 1 83 ? -5.953 17.422 7.184 1 96.81 83 GLU A C 1
ATOM 628 O O . GLU A 1 83 ? -7.184 17.312 7.16 1 96.81 83 GLU A O 1
ATOM 633 N N . ILE A 1 84 ? -5.16 17.078 6.152 1 97.62 84 ILE A N 1
ATOM 634 C CA . ILE A 1 84 ? -5.613 16.453 4.914 1 97.62 84 ILE A CA 1
ATOM 635 C C . ILE A 1 84 ? -4.68 15.305 4.539 1 97.62 84 ILE A C 1
ATOM 637 O O . ILE A 1 84 ? -3.457 15.445 4.602 1 97.62 84 ILE A O 1
ATOM 641 N N . LEU A 1 85 ? -5.289 14.172 4.289 1 98.56 85 LEU A N 1
ATOM 642 C CA . LEU A 1 85 ? -4.516 13.094 3.691 1 98.56 85 LEU A CA 1
ATOM 643 C C . LEU A 1 85 ? -4.672 13.086 2.174 1 98.56 85 LEU A C 1
ATOM 645 O O . LEU A 1 85 ? -5.746 12.773 1.658 1 98.56 85 LEU A O 1
ATOM 649 N N . LYS A 1 86 ? -3.678 13.438 1.527 1 98.56 86 LYS A N 1
ATOM 650 C CA . LYS A 1 86 ? -3.707 13.477 0.068 1 98.56 86 LYS A CA 1
ATOM 651 C C . LYS A 1 86 ? -2.805 12.398 -0.526 1 98.56 86 LYS A C 1
ATOM 653 O O . LYS A 1 86 ? -1.661 12.234 -0.095 1 98.56 86 LYS A O 1
ATOM 658 N N . GLY A 1 87 ? -3.344 11.617 -1.516 1 98.12 87 GLY A N 1
ATOM 659 C CA . GLY A 1 87 ? -2.504 10.578 -2.092 1 98.12 87 GLY A CA 1
ATOM 660 C C . GLY A 1 87 ? -3.146 9.875 -3.273 1 98.12 87 GLY A C 1
ATOM 661 O O . GLY A 1 87 ? -4.023 10.438 -3.934 1 98.12 87 GLY A O 1
ATOM 662 N N . MET A 1 88 ? -2.545 8.75 -3.668 1 98.69 88 MET A N 1
ATOM 663 C CA . MET A 1 88 ? -2.951 7.914 -4.793 1 98.69 88 MET A CA 1
ATOM 664 C C . MET A 1 88 ? -3.186 6.473 -4.344 1 98.69 88 MET A C 1
ATOM 666 O O . MET A 1 88 ? -2.709 6.062 -3.285 1 98.69 88 MET A O 1
ATOM 670 N N . TRP A 1 89 ? -3.979 5.781 -5.168 1 98.69 89 TRP A N 1
ATOM 671 C CA . TRP A 1 89 ? -4.219 4.375 -4.859 1 98.69 89 TRP A CA 1
ATOM 672 C C . TRP A 1 89 ? -4.105 3.516 -6.113 1 98.69 89 TRP A C 1
ATOM 674 O O . TRP A 1 89 ? -4.234 4.02 -7.23 1 98.69 89 TRP A O 1
ATOM 684 N N . LEU A 1 90 ? -3.736 2.273 -5.895 1 98.81 90 LEU A N 1
ATOM 685 C CA . LEU A 1 90 ? -3.812 1.188 -6.867 1 98.81 90 LEU A CA 1
ATOM 686 C C . LEU A 1 90 ? -4.762 0.096 -6.391 1 98.81 90 LEU A C 1
ATOM 688 O O . LEU A 1 90 ? -4.668 -0.359 -5.246 1 98.81 90 LEU A O 1
ATOM 692 N N . LEU A 1 91 ? -5.664 -0.288 -7.234 1 98.69 91 LEU A N 1
ATOM 693 C CA . LEU A 1 91 ? -6.555 -1.416 -6.984 1 98.69 91 LEU A CA 1
ATOM 694 C C . LEU A 1 91 ? -6.223 -2.586 -7.902 1 98.69 91 LEU A C 1
ATOM 696 O O . LEU A 1 91 ? -6.336 -2.471 -9.125 1 98.69 91 LEU A O 1
ATOM 700 N N . GLN A 1 92 ? -5.789 -3.682 -7.316 1 98.75 92 GLN A N 1
ATOM 701 C CA . GLN A 1 92 ? -5.551 -4.914 -8.062 1 98.75 92 GLN A CA 1
ATOM 702 C C . GLN A 1 92 ? -6.738 -5.867 -7.945 1 98.75 92 GLN A C 1
ATOM 704 O O . GLN A 1 92 ? -7.047 -6.348 -6.855 1 98.75 92 GLN A O 1
ATOM 709 N N . SER A 1 93 ? -7.355 -6.152 -9.039 1 98.31 93 SER A N 1
ATOM 710 C CA . SER A 1 93 ? -8.398 -7.172 -9.094 1 98.31 93 SER A CA 1
ATOM 711 C C . 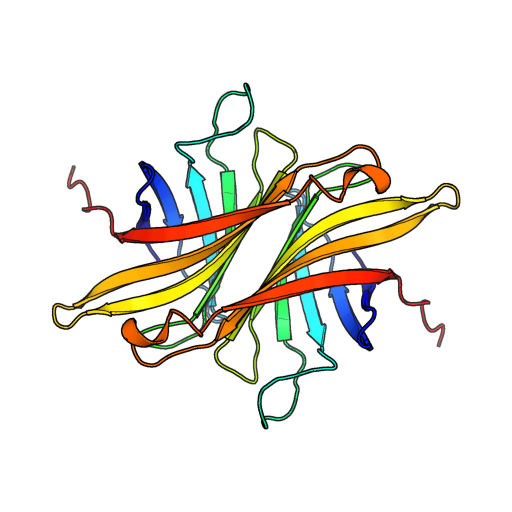SER A 1 93 ? -7.828 -8.523 -9.508 1 98.31 93 SER A C 1
ATOM 713 O O . SER A 1 93 ? -6.875 -8.594 -10.281 1 98.31 93 SER A O 1
ATOM 715 N N . HIS A 1 94 ? -8.422 -9.539 -8.961 1 98.12 94 HIS A N 1
ATOM 716 C CA . HIS A 1 94 ? -8 -10.891 -9.328 1 98.12 94 HIS A CA 1
ATOM 717 C C . HIS A 1 94 ? -8.352 -11.203 -10.781 1 98.12 94 HIS A C 1
ATOM 719 O O . HIS A 1 94 ? -9.445 -10.875 -11.242 1 98.12 94 HIS A O 1
ATOM 725 N N . VAL A 1 95 ? -7.418 -11.758 -11.508 1 98.12 95 VAL A N 1
ATOM 726 C CA . VAL A 1 95 ? -7.668 -12.305 -12.836 1 98.12 95 VAL A CA 1
ATOM 727 C C . VAL A 1 95 ? -7.23 -13.773 -12.875 1 98.12 95 VAL A C 1
ATOM 729 O O . VAL A 1 95 ? -6.355 -14.188 -12.117 1 98.12 95 VAL A O 1
ATOM 732 N N . ASN A 1 96 ? -7.754 -14.531 -13.727 1 96.19 96 ASN A N 1
ATOM 733 C CA . ASN A 1 96 ? -7.527 -15.977 -13.758 1 96.19 96 ASN A CA 1
ATOM 734 C C . ASN A 1 96 ? -6.184 -16.328 -14.383 1 96.19 96 ASN A C 1
ATOM 736 O O . ASN A 1 96 ? -5.648 -17.406 -14.156 1 96.19 96 ASN A O 1
ATOM 740 N N . SER A 1 97 ? -5.738 -15.352 -15.266 1 95.81 97 SER A N 1
ATOM 741 C CA . SER A 1 97 ? -4.5 -15.617 -15.992 1 95.81 97 SER A CA 1
ATOM 742 C C . SER A 1 97 ? -3.631 -14.367 -16.078 1 95.81 97 SER A C 1
ATOM 744 O O . SER A 1 97 ? -4.145 -13.25 -16.156 1 95.81 97 SER A O 1
ATOM 746 N N . ILE A 1 98 ? -2.373 -14.672 -16.109 1 96.5 98 ILE A N 1
ATOM 747 C CA . ILE A 1 98 ? -1.412 -13.586 -16.234 1 96.5 98 ILE A CA 1
ATOM 748 C C . ILE A 1 98 ? -1.663 -12.82 -17.531 1 96.5 98 ILE A C 1
ATOM 750 O O . ILE A 1 98 ? -1.348 -11.633 -17.641 1 96.5 98 ILE A O 1
ATOM 754 N N . LYS A 1 99 ? -2.256 -13.43 -18.531 1 96.69 99 LYS A N 1
ATOM 755 C CA . LYS A 1 99 ? -2.568 -12.789 -19.797 1 96.69 99 LYS A CA 1
ATOM 756 C C . LYS A 1 99 ? -3.586 -11.664 -19.609 1 96.69 99 LYS A C 1
ATOM 758 O O . LYS A 1 99 ? -3.693 -10.773 -20.453 1 96.69 99 LYS A O 1
ATOM 763 N N . ASP A 1 100 ? -4.309 -11.688 -18.594 1 97.75 100 ASP A N 1
ATOM 764 C CA . ASP A 1 100 ? -5.355 -10.711 -18.328 1 97.75 100 ASP A CA 1
ATOM 765 C C . ASP A 1 100 ? -4.875 -9.648 -17.344 1 97.75 100 ASP A C 1
ATOM 767 O O . ASP A 1 100 ? -5.641 -8.758 -16.953 1 97.75 100 ASP A O 1
ATOM 771 N N . ASP A 1 101 ? -3.646 -9.742 -16.953 1 97.5 101 ASP A N 1
ATOM 772 C CA . ASP A 1 101 ? -3.121 -8.844 -15.938 1 97.5 101 ASP A CA 1
ATOM 773 C C . ASP A 1 101 ? -3.119 -7.398 -16.422 1 97.5 101 ASP A C 1
ATOM 775 O O . ASP A 1 101 ? -3.215 -6.465 -15.625 1 97.5 101 ASP A O 1
ATOM 779 N N . TRP A 1 102 ? -3.1 -7.125 -17.734 1 96.81 102 TRP A N 1
ATOM 780 C CA . TRP A 1 102 ? -2.969 -5.793 -18.312 1 96.81 102 TRP A CA 1
ATOM 781 C C . TRP A 1 102 ? -4.172 -4.926 -17.953 1 96.81 102 TRP A C 1
ATOM 783 O O . TRP A 1 102 ? -4.086 -3.695 -17.984 1 96.81 102 TRP A O 1
ATOM 793 N N . LYS A 1 103 ? -5.234 -5.523 -17.562 1 97.44 103 LYS A N 1
ATOM 794 C CA . LYS A 1 103 ? -6.453 -4.777 -17.266 1 97.44 103 LYS A CA 1
ATOM 795 C C . LYS A 1 103 ? -6.828 -4.918 -15.789 1 97.44 103 LYS A C 1
ATOM 797 O O . LYS A 1 103 ? -7.965 -4.625 -15.406 1 97.44 103 LYS A O 1
ATOM 802 N N . ALA A 1 104 ? -6.016 -5.465 -14.938 1 98.06 104 ALA A N 1
ATOM 803 C CA . ALA A 1 104 ? -6.391 -5.898 -13.594 1 98.06 104 ALA A CA 1
ATOM 804 C C . ALA A 1 104 ? -6.168 -4.789 -12.57 1 98.06 104 ALA A C 1
ATOM 806 O O . ALA A 1 104 ? -6.617 -4.887 -11.43 1 98.06 104 ALA A O 1
ATOM 807 N N . THR A 1 105 ? -5.43 -3.689 -12.922 1 98.31 105 THR A N 1
ATOM 808 C CA . THR A 1 105 ? -5.086 -2.662 -11.945 1 98.31 105 THR A CA 1
ATOM 809 C C . THR A 1 105 ? -5.73 -1.329 -12.312 1 98.31 105 THR A C 1
ATOM 811 O O . THR A 1 105 ? -5.613 -0.872 -13.453 1 98.31 105 THR A O 1
ATOM 814 N N . LYS A 1 106 ? -6.418 -0.745 -11.398 1 98.06 106 LYS A N 1
ATOM 815 C CA . LYS A 1 106 ? -6.922 0.622 -11.508 1 98.06 106 LYS A CA 1
ATOM 816 C C . LYS A 1 106 ? -6.117 1.572 -10.625 1 98.06 106 LYS A C 1
ATOM 818 O O . LYS A 1 106 ? -5.531 1.152 -9.625 1 98.06 106 LYS A O 1
ATOM 823 N N . VAL A 1 107 ? -6.105 2.748 -11.016 1 98.19 107 VAL A N 1
ATOM 824 C CA . VAL A 1 107 ? -5.355 3.76 -10.281 1 98.19 107 VAL A CA 1
ATOM 825 C C . VAL A 1 107 ? -6.211 5.016 -10.109 1 98.19 107 VAL A C 1
ATOM 827 O O . VAL A 1 107 ? -7.07 5.305 -10.945 1 98.19 107 VAL A O 1
ATOM 830 N N . GLY A 1 108 ? -6.062 5.699 -9.039 1 97.44 108 GLY A N 1
ATOM 831 C CA . GLY A 1 108 ? -6.738 6.973 -8.828 1 97.44 108 GLY A CA 1
ATOM 832 C C . GLY A 1 108 ? -6.105 7.805 -7.734 1 97.44 108 GLY A C 1
ATOM 833 O O . GLY A 1 108 ? -5.07 7.43 -7.176 1 97.44 108 GLY A O 1
ATOM 834 N N . THR A 1 109 ? -6.633 8.992 -7.57 1 98.19 109 THR A N 1
ATOM 835 C CA . THR A 1 109 ? -6.238 9.891 -6.484 1 98.19 109 THR A CA 1
ATOM 836 C C . THR A 1 109 ? -7.32 9.945 -5.41 1 98.19 109 THR A C 1
ATOM 838 O O . THR A 1 109 ? -8.461 9.555 -5.652 1 98.19 109 THR A O 1
ATOM 841 N N . ASP A 1 110 ? -6.891 10.328 -4.266 1 97.25 110 ASP A N 1
ATOM 842 C CA . ASP A 1 110 ? -7.836 10.391 -3.154 1 97.25 110 ASP A CA 1
ATOM 843 C C . ASP A 1 110 ? -7.422 11.453 -2.141 1 97.25 110 ASP A C 1
ATOM 845 O O . ASP A 1 110 ? -6.234 11.742 -1.985 1 97.25 110 ASP A O 1
ATOM 849 N N . THR A 1 111 ? -8.375 12.047 -1.529 1 98.19 111 THR A N 1
ATOM 850 C CA . THR A 1 111 ? -8.18 13 -0.442 1 98.19 111 THR A CA 1
ATOM 851 C C . THR A 1 111 ? -9.125 12.695 0.72 1 98.19 111 THR A C 1
ATOM 853 O O . THR A 1 111 ? -10.328 12.523 0.522 1 98.19 111 THR A O 1
ATOM 856 N N . PHE A 1 112 ? -8.531 12.617 1.867 1 98.31 112 PHE A N 1
ATOM 857 C CA . PHE A 1 112 ? -9.312 12.352 3.07 1 98.31 112 PHE A CA 1
ATOM 858 C C . PHE A 1 112 ? -9.289 13.555 4.008 1 98.31 112 PHE A C 1
ATOM 860 O O . PHE A 1 112 ? -8.281 14.25 4.105 1 98.31 112 PHE A O 1
ATOM 867 N N . THR A 1 113 ? -10.375 13.711 4.703 1 97.75 113 THR A N 1
ATOM 868 C CA . THR A 1 113 ? -10.469 14.68 5.789 1 97.75 113 THR A CA 1
ATOM 869 C C . THR A 1 113 ? -10.977 14.016 7.062 1 97.75 113 THR A C 1
ATOM 871 O O . THR A 1 113 ? -11.648 12.984 7.008 1 97.75 113 THR A O 1
ATOM 874 N N . ARG A 1 114 ? -10.586 14.617 8.227 1 97 114 ARG A N 1
ATOM 875 C CA . ARG A 1 114 ? -11.062 14.094 9.5 1 97 114 ARG A CA 1
ATOM 876 C C . ARG A 1 114 ? -12.578 14.219 9.609 1 97 114 ARG A C 1
ATOM 878 O O . ARG A 1 114 ? -13.148 15.242 9.227 1 97 114 ARG A O 1
ATOM 885 N N . ARG A 1 115 ? -13.195 13.102 10.047 1 93 115 ARG A N 1
ATOM 886 C CA . ARG A 1 115 ? -14.633 13.172 10.32 1 93 115 ARG A CA 1
ATOM 887 C C . ARG A 1 115 ? -14.906 13.852 11.656 1 93 115 ARG A C 1
ATOM 889 O O . ARG A 1 115 ? -14.172 13.648 12.625 1 93 115 ARG A O 1
ATOM 896 N N . PRO A 1 116 ? -15.961 14.75 11.625 1 76.81 116 PRO A N 1
ATOM 897 C CA . PRO A 1 116 ? -16.328 15.383 12.898 1 76.81 116 PRO A CA 1
ATOM 898 C C . PRO A 1 116 ? -16.75 14.367 13.961 1 76.81 116 PRO A C 1
ATOM 900 O O . PRO A 1 116 ? -17.312 13.32 13.625 1 76.81 116 PRO A O 1
ATOM 903 N N . GLU A 1 117 ? -16.047 14.188 15.094 1 64.56 117 GLU A N 1
ATOM 904 C CA . GLU A 1 117 ? -16.469 13.328 16.203 1 64.56 117 GLU A CA 1
ATOM 905 C C . GLU A 1 117 ? -17.969 13.492 16.469 1 64.56 117 GLU A C 1
ATOM 907 O O . GLU A 1 117 ? -18.469 14.609 16.578 1 64.56 117 GLU A O 1
ATOM 912 N N . VAL A 1 118 ? -18.781 12.602 15.797 1 53.44 118 VAL A N 1
ATOM 913 C CA . VAL A 1 118 ? -20.188 12.734 16.188 1 53.44 118 VAL A CA 1
ATOM 914 C C . VAL A 1 118 ? -20.312 12.602 17.703 1 53.44 118 VAL A C 1
ATOM 916 O O . VAL A 1 118 ? -19.953 11.57 18.281 1 53.44 118 VAL A O 1
ATOM 919 N N . MET A 1 119 ? -20.25 13.633 18.5 1 46.22 119 MET A N 1
ATOM 920 C CA . MET A 1 119 ? -20.719 13.625 19.875 1 46.22 119 MET A CA 1
ATOM 921 C C . MET A 1 119 ? -22.062 12.906 20 1 46.22 119 MET A C 1
ATOM 923 O O . MET A 1 119 ? -23.016 13.266 19.328 1 46.22 119 MET A O 1
ATOM 927 N N . GLU A 1 120 ? -21.969 11.695 20.156 1 34.72 120 GLU A N 1
ATOM 928 C CA . GLU A 1 120 ? -23.266 11.328 20.734 1 34.72 120 GLU A CA 1
ATOM 929 C C . GLU A 1 120 ? -23.5 12.031 22.062 1 34.72 120 GLU A C 1
ATOM 931 O O . GLU A 1 120 ? -22.547 12.273 22.812 1 34.72 120 GLU A O 1
ATOM 936 N N . LEU B 1 1 ? 3.004 -16.047 -0.152 1 95.88 1 LEU B N 1
ATOM 937 C CA . LEU B 1 1 ? 4.066 -15.117 -0.495 1 95.88 1 LEU B CA 1
ATOM 938 C C . LEU B 1 1 ? 5.293 -15.344 0.384 1 95.88 1 LEU B C 1
ATOM 940 O O . LEU B 1 1 ? 6.395 -14.891 0.048 1 95.88 1 LEU B O 1
ATOM 944 N N . THR B 1 2 ? 5.133 -16.078 1.401 1 97 2 THR B N 1
ATOM 945 C CA . THR B 1 2 ? 6.238 -16.281 2.328 1 97 2 THR B CA 1
ATOM 946 C C . THR B 1 2 ? 7.496 -16.734 1.583 1 97 2 THR B C 1
ATOM 948 O O . THR B 1 2 ? 7.43 -17.609 0.713 1 97 2 THR B O 1
ATOM 951 N N . GLY B 1 3 ? 8.586 -16.094 1.947 1 97.38 3 GLY B N 1
ATOM 952 C CA . GLY B 1 3 ? 9.852 -16.484 1.332 1 97.38 3 GLY B CA 1
ATOM 953 C C . GLY B 1 3 ? 10.656 -15.289 0.836 1 97.38 3 GLY B C 1
ATOM 954 O O . GLY B 1 3 ? 10.445 -14.164 1.286 1 97.38 3 GLY B O 1
ATOM 955 N N . ASN B 1 4 ? 11.68 -15.617 0.045 1 98.25 4 ASN B N 1
ATOM 956 C CA . ASN B 1 4 ? 12.586 -14.617 -0.505 1 98.25 4 ASN B CA 1
ATOM 957 C C . ASN B 1 4 ? 12.297 -14.352 -1.98 1 98.25 4 ASN B C 1
ATOM 959 O O . ASN B 1 4 ? 12.125 -15.289 -2.762 1 98.25 4 ASN B O 1
ATOM 963 N N . TRP B 1 5 ? 12.273 -13.109 -2.232 1 98.44 5 TRP B N 1
ATOM 964 C CA . TRP B 1 5 ? 11.914 -12.672 -3.58 1 98.44 5 TRP B CA 1
ATOM 965 C C . TRP B 1 5 ? 12.922 -11.664 -4.113 1 98.44 5 TRP B C 1
ATOM 967 O O . TRP B 1 5 ? 13.484 -10.867 -3.346 1 98.44 5 TRP B O 1
ATOM 977 N N . THR B 1 6 ? 13.164 -11.633 -5.41 1 98.25 6 THR B N 1
ATOM 978 C CA . THR B 1 6 ? 13.977 -10.633 -6.102 1 98.25 6 THR B CA 1
ATOM 979 C C . THR B 1 6 ? 13.219 -10.055 -7.297 1 98.25 6 THR B C 1
ATOM 981 O O . THR B 1 6 ? 12.477 -10.773 -7.973 1 98.25 6 THR B O 1
ATOM 984 N N . ASN B 1 7 ? 13.383 -8.734 -7.465 1 97.81 7 ASN B N 1
ATOM 985 C CA . ASN B 1 7 ? 12.711 -8.18 -8.633 1 97.81 7 ASN B CA 1
ATOM 986 C C . ASN B 1 7 ? 13.688 -7.961 -9.789 1 97.81 7 ASN B C 1
ATOM 988 O O . ASN B 1 7 ? 14.875 -8.266 -9.672 1 97.81 7 ASN B O 1
ATOM 992 N N . ASP B 1 8 ? 13.148 -7.461 -10.898 1 95.25 8 ASP B N 1
ATOM 993 C CA . ASP B 1 8 ? 13.906 -7.305 -12.141 1 95.25 8 ASP B CA 1
ATOM 994 C C . ASP B 1 8 ? 14.984 -6.227 -11.992 1 95.25 8 ASP B C 1
ATOM 996 O O . ASP B 1 8 ? 15.906 -6.152 -12.805 1 95.25 8 ASP B O 1
ATOM 1000 N N . LEU B 1 9 ? 14.914 -5.426 -10.938 1 95.88 9 LEU B N 1
ATOM 1001 C CA . LEU B 1 9 ? 15.883 -4.355 -10.719 1 95.88 9 LEU B CA 1
ATOM 1002 C C . LEU B 1 9 ? 16.969 -4.801 -9.758 1 95.88 9 LEU B C 1
ATOM 1004 O O . LEU B 1 9 ? 17.922 -4.055 -9.5 1 95.88 9 LEU B O 1
ATOM 1008 N N . GLY B 1 10 ? 16.797 -5.957 -9.172 1 96.5 10 GLY B N 1
ATOM 1009 C CA . GLY B 1 10 ? 17.812 -6.504 -8.281 1 96.5 10 GLY B CA 1
ATOM 1010 C C . GLY B 1 10 ? 17.5 -6.266 -6.812 1 96.5 10 GLY B C 1
ATOM 1011 O O . GLY B 1 10 ? 18.328 -6.527 -5.945 1 96.5 10 GLY B O 1
ATOM 1012 N N . SER B 1 11 ? 16.344 -5.727 -6.504 1 98 11 SER B N 1
ATOM 1013 C CA . SER B 1 11 ? 15.914 -5.57 -5.117 1 98 11 SER B CA 1
ATOM 1014 C C . SER B 1 11 ? 15.5 -6.91 -4.512 1 98 11 SER B C 1
ATOM 1016 O O . SER B 1 11 ? 15.039 -7.801 -5.227 1 98 11 SER B O 1
ATOM 1018 N N . ASN B 1 12 ? 15.672 -6.961 -3.227 1 98.19 12 ASN B N 1
ATOM 1019 C CA . ASN B 1 12 ? 15.336 -8.18 -2.506 1 98.19 12 ASN B CA 1
ATOM 1020 C C . ASN B 1 12 ? 14.289 -7.926 -1.429 1 98.19 12 ASN B C 1
ATOM 1022 O O . ASN B 1 12 ? 14.336 -6.906 -0.735 1 98.19 12 ASN B O 1
ATOM 1026 N N . MET B 1 13 ? 13.367 -8.891 -1.396 1 98.31 13 MET B N 1
ATOM 1027 C CA . MET B 1 13 ? 12.305 -8.844 -0.402 1 98.31 13 MET B CA 1
ATOM 1028 C C . MET B 1 13 ? 12.172 -10.18 0.328 1 98.31 13 MET B C 1
ATOM 1030 O O . MET B 1 13 ? 12.227 -11.234 -0.297 1 98.31 13 MET B O 1
ATOM 1034 N N . THR B 1 14 ? 12.125 -10.109 1.624 1 98.38 14 THR B N 1
ATOM 1035 C CA . THR B 1 14 ? 11.82 -11.273 2.447 1 98.38 14 THR B CA 1
ATOM 1036 C C . THR B 1 14 ? 10.461 -11.117 3.117 1 98.38 14 THR B C 1
ATOM 1038 O O . THR B 1 14 ? 10.219 -10.133 3.82 1 98.38 14 THR B O 1
ATOM 1041 N N . ILE B 1 15 ? 9.609 -12.078 2.881 1 98.31 15 ILE B N 1
ATOM 1042 C CA . ILE B 1 15 ? 8.289 -12.078 3.488 1 98.31 15 ILE B CA 1
ATOM 1043 C C . ILE B 1 15 ? 8.203 -13.18 4.543 1 98.31 15 ILE B C 1
ATOM 1045 O O . ILE B 1 15 ? 8.477 -14.352 4.254 1 98.31 15 ILE B O 1
ATOM 1049 N N . GLY B 1 16 ? 7.773 -12.805 5.734 1 98 16 GLY B N 1
ATOM 1050 C CA . GLY B 1 16 ? 7.66 -13.734 6.84 1 98 16 GLY B CA 1
ATOM 1051 C C . GLY B 1 16 ? 6.379 -14.547 6.805 1 98 16 GLY B C 1
ATOM 1052 O O . GLY B 1 16 ? 5.68 -14.57 5.789 1 98 16 GLY B O 1
ATOM 1053 N N . LYS B 1 17 ? 6.156 -15.211 7.906 1 97.19 17 LYS B N 1
ATOM 1054 C CA . LYS B 1 17 ? 4.984 -16.078 8.023 1 97.19 17 LYS B CA 1
ATOM 1055 C C . LYS B 1 17 ? 3.693 -15.273 7.918 1 97.19 17 LYS B C 1
ATOM 1057 O O . LYS B 1 17 ? 3.604 -14.156 8.438 1 97.19 17 LYS B O 1
ATOM 1062 N N . LEU B 1 18 ? 2.721 -15.953 7.359 1 96.25 18 LEU B N 1
ATOM 1063 C CA . LEU B 1 18 ? 1.399 -15.352 7.219 1 96.25 18 LEU B CA 1
ATOM 1064 C C . LEU B 1 18 ? 0.551 -15.602 8.461 1 96.25 18 LEU B C 1
ATOM 1066 O O . LEU B 1 18 ? 0.543 -16.719 9 1 96.25 18 LEU B O 1
ATOM 1070 N N . SER B 1 19 ? -0.085 -14.547 8.836 1 96.38 19 SER B N 1
ATOM 1071 C CA . SER B 1 19 ? -1.101 -14.742 9.867 1 96.38 19 SER B CA 1
ATOM 1072 C C . SER B 1 19 ? -2.354 -15.391 9.289 1 96.38 19 SER B C 1
ATOM 1074 O O . SER B 1 19 ? -2.479 -15.539 8.07 1 96.38 19 SER B O 1
ATOM 1076 N N . SER B 1 20 ? -3.262 -15.734 10.148 1 94.12 20 SER B N 1
ATOM 1077 C CA . SER B 1 20 ? -4.492 -16.391 9.727 1 94.12 20 SER B CA 1
ATOM 1078 C C . SER B 1 20 ? -5.344 -15.469 8.859 1 94.12 20 SER B C 1
ATOM 1080 O O . SER B 1 20 ? -6.117 -15.938 8.023 1 94.12 20 SER B O 1
ATOM 1082 N N . ASN B 1 21 ? -5.137 -14.141 9.047 1 93.69 21 ASN B N 1
ATOM 1083 C CA . ASN B 1 21 ? -5.941 -13.188 8.289 1 93.69 21 ASN B CA 1
ATOM 1084 C C . ASN B 1 21 ? -5.199 -12.695 7.047 1 93.69 21 ASN B C 1
ATOM 1086 O O . ASN B 1 21 ? -5.602 -11.703 6.434 1 93.69 21 ASN B O 1
ATOM 1090 N N . GLY B 1 22 ? -4.09 -13.32 6.734 1 96.69 22 GLY B N 1
ATOM 1091 C CA . GLY B 1 22 ? -3.371 -13.016 5.508 1 96.69 22 GLY B CA 1
ATOM 1092 C C . GLY B 1 22 ? -2.363 -11.898 5.668 1 96.69 22 GLY B C 1
ATOM 1093 O O . GLY B 1 22 ? -1.804 -11.406 4.684 1 96.69 22 GLY B O 1
ATOM 1094 N N . GLU B 1 23 ? -2.189 -11.461 6.875 1 97.94 23 GLU B N 1
ATOM 1095 C CA . GLU B 1 23 ? -1.218 -10.406 7.129 1 97.94 23 GLU B CA 1
ATOM 1096 C C . GLU B 1 23 ? 0.202 -10.961 7.191 1 97.94 23 GLU B C 1
ATOM 1098 O O . GLU B 1 23 ? 0.411 -12.094 7.625 1 97.94 23 GLU B O 1
ATOM 1103 N N . PHE B 1 24 ? 1.128 -10.117 6.766 1 98.38 24 PHE B N 1
ATOM 1104 C CA . PHE B 1 24 ? 2.525 -10.523 6.848 1 98.38 24 PHE B CA 1
ATOM 1105 C C . PHE B 1 24 ? 3.43 -9.32 7.066 1 98.38 24 PHE B C 1
ATOM 1107 O O . PHE B 1 24 ? 3.029 -8.18 6.812 1 98.38 24 PHE B O 1
ATOM 1114 N N . ALA B 1 25 ? 4.59 -9.602 7.59 1 98.19 25 ALA B N 1
ATOM 1115 C CA . ALA B 1 25 ? 5.68 -8.641 7.719 1 98.19 25 ALA B CA 1
ATOM 1116 C C . ALA B 1 25 ? 6.961 -9.172 7.082 1 98.19 25 ALA B C 1
ATOM 1118 O O . ALA B 1 25 ? 7.082 -10.375 6.824 1 98.19 25 ALA B O 1
ATOM 1119 N N . GLY B 1 26 ? 7.816 -8.258 6.773 1 98.44 26 GLY B N 1
ATOM 1120 C CA . GLY B 1 26 ? 9.094 -8.633 6.18 1 98.44 26 GLY B CA 1
ATOM 1121 C C . GLY B 1 26 ? 10.055 -7.465 6.047 1 98.44 26 GLY B C 1
ATOM 1122 O O . GLY B 1 26 ? 9.961 -6.492 6.801 1 98.44 26 GLY B O 1
ATOM 1123 N N . THR B 1 27 ? 10.977 -7.688 5.125 1 98.75 27 THR B N 1
ATOM 1124 C CA . THR B 1 27 ? 11.992 -6.676 4.879 1 98.75 27 THR B CA 1
ATOM 1125 C C . THR B 1 27 ? 12.219 -6.484 3.381 1 98.75 27 THR B C 1
ATOM 1127 O O . THR B 1 27 ? 12.047 -7.422 2.6 1 98.75 27 THR B O 1
ATOM 1130 N N . TYR B 1 28 ? 12.523 -5.324 3.057 1 98.75 28 TYR B N 1
ATOM 1131 C CA . TYR B 1 28 ? 12.812 -4.949 1.677 1 98.75 28 TYR B CA 1
ATOM 1132 C C . TYR B 1 28 ? 14.156 -4.227 1.578 1 98.75 28 TYR B C 1
ATOM 1134 O O . TYR B 1 28 ? 14.414 -3.281 2.324 1 98.75 28 TYR B O 1
ATOM 1142 N N . ILE B 1 29 ? 14.984 -4.641 0.732 1 98.44 29 ILE B N 1
ATOM 1143 C CA . ILE B 1 29 ? 16.219 -3.947 0.384 1 98.44 29 ILE B CA 1
ATOM 1144 C C . ILE B 1 29 ? 16.203 -3.572 -1.096 1 98.44 29 ILE B C 1
ATOM 1146 O O . ILE B 1 29 ? 16.281 -4.441 -1.965 1 98.44 29 ILE B O 1
ATOM 1150 N N . THR B 1 30 ? 16.172 -2.277 -1.37 1 98.12 30 THR B N 1
ATOM 1151 C CA . THR B 1 30 ? 16.109 -1.822 -2.754 1 98.12 30 THR B CA 1
ATOM 1152 C C . THR B 1 30 ? 17.5 -1.769 -3.371 1 98.12 30 THR B C 1
ATOM 1154 O O . THR B 1 30 ? 18.484 -1.48 -2.68 1 98.12 30 THR B O 1
ATOM 1157 N N . ALA B 1 31 ? 17.516 -1.999 -4.656 1 96.69 31 ALA B N 1
ATOM 1158 C CA . ALA B 1 31 ? 18.75 -1.828 -5.422 1 96.69 31 ALA B CA 1
ATOM 1159 C C . ALA B 1 31 ? 18.844 -0.421 -6.008 1 96.69 31 ALA B C 1
ATOM 1161 O O . ALA B 1 31 ? 19.922 0.014 -6.43 1 96.69 31 ALA B O 1
ATOM 1162 N N . VAL B 1 32 ? 17.672 0.275 -6.027 1 93.81 32 VAL B N 1
ATOM 1163 C CA . VAL B 1 32 ? 17.641 1.574 -6.691 1 93.81 32 VAL B CA 1
ATOM 1164 C C . VAL B 1 32 ? 17 2.613 -5.77 1 93.81 32 VAL B C 1
ATOM 1166 O O . VAL B 1 32 ? 16.156 2.279 -4.949 1 93.81 32 VAL B O 1
ATOM 1169 N N . THR B 1 33 ? 17.562 3.82 -5.84 1 90.81 33 THR B N 1
ATOM 1170 C CA . THR B 1 33 ? 17 4.914 -5.059 1 90.81 33 THR B CA 1
ATOM 1171 C C . THR B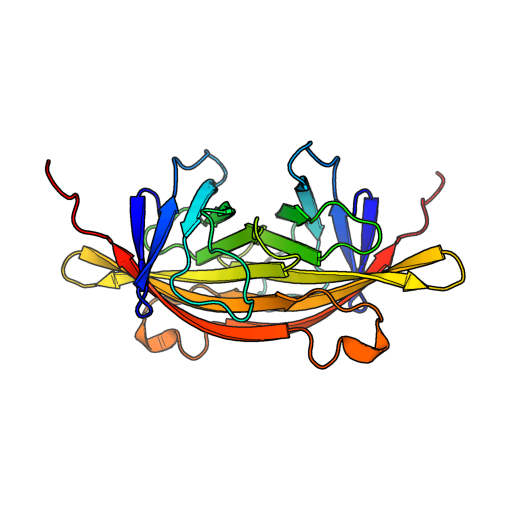 1 33 ? 17.203 6.25 -5.77 1 90.81 33 THR B C 1
ATOM 1173 O O . THR B 1 33 ? 18.062 6.363 -6.652 1 90.81 33 THR B O 1
ATOM 1176 N N . THR B 1 34 ? 16.312 7.133 -5.371 1 86.62 34 THR B N 1
ATOM 1177 C CA . THR B 1 34 ? 16.438 8.477 -5.922 1 86.62 34 THR B CA 1
ATOM 1178 C C . THR B 1 34 ? 17.203 9.383 -4.965 1 86.62 34 THR B C 1
ATOM 1180 O O . THR B 1 34 ? 17.531 10.523 -5.305 1 86.62 34 THR B O 1
ATOM 1183 N N . THR B 1 35 ? 17.5 8.867 -3.826 1 89.56 35 THR B N 1
ATOM 1184 C CA . THR B 1 35 ? 18.188 9.688 -2.838 1 89.56 35 THR B CA 1
ATOM 1185 C C . THR B 1 35 ? 19.672 9.336 -2.791 1 89.56 35 THR B C 1
ATOM 1187 O O . THR B 1 35 ? 20.078 8.266 -3.246 1 89.56 35 THR B O 1
ATOM 1190 N N . LYS B 1 36 ? 20.5 10.25 -2.064 1 92.5 36 LYS B N 1
ATOM 1191 C CA . LYS B 1 36 ? 21.938 10.031 -1.903 1 92.5 36 LYS B CA 1
ATOM 1192 C C . LYS B 1 36 ? 22.234 9.289 -0.605 1 92.5 36 LYS B C 1
ATOM 1194 O O . LYS B 1 36 ? 23.375 8.883 -0.367 1 92.5 36 LYS B O 1
ATOM 1199 N N . LYS B 1 37 ? 21.234 9.07 0.133 1 94.19 37 LYS B N 1
ATOM 1200 C CA . LYS B 1 37 ? 21.438 8.383 1.404 1 94.19 37 LYS B CA 1
ATOM 1201 C C . LYS B 1 37 ? 21.766 6.91 1.184 1 94.19 37 LYS B C 1
ATOM 1203 O O . LYS B 1 37 ? 21.344 6.312 0.191 1 94.19 37 LYS B O 1
ATOM 1208 N N . GLU B 1 38 ? 22.5 6.379 2.188 1 95.69 38 GLU B N 1
ATOM 1209 C CA . GLU B 1 38 ? 22.828 4.957 2.129 1 95.69 38 GLU B CA 1
ATOM 1210 C C . GLU B 1 38 ? 21.562 4.094 2.201 1 95.69 38 GLU B C 1
ATOM 1212 O O . GLU B 1 38 ? 20.75 4.258 3.107 1 95.69 38 GLU B O 1
ATOM 1217 N N . ILE B 1 39 ? 21.547 3.197 1.271 1 96.19 39 ILE B N 1
ATOM 1218 C CA . ILE B 1 39 ? 20.422 2.264 1.229 1 96.19 39 ILE B CA 1
ATOM 1219 C C . ILE B 1 39 ? 20.469 1.354 2.453 1 96.19 39 ILE B C 1
ATOM 1221 O O . ILE B 1 39 ? 21.531 0.871 2.84 1 96.19 39 ILE B O 1
ATOM 1225 N N . LYS B 1 40 ? 19.297 1.201 3.078 1 97.44 40 LYS B N 1
ATOM 1226 C CA . LYS B 1 40 ? 19.141 0.3 4.215 1 97.44 40 LYS B CA 1
ATOM 1227 C C . LYS B 1 40 ? 17.938 -0.611 4.043 1 97.44 40 LYS B C 1
ATOM 1229 O O . LYS B 1 40 ? 16.938 -0.219 3.432 1 97.44 40 LYS B O 1
ATOM 1234 N N . ALA B 1 41 ? 18.094 -1.839 4.676 1 98.06 41 ALA B N 1
ATOM 1235 C CA . ALA B 1 41 ? 16.922 -2.701 4.777 1 98.06 41 ALA B CA 1
ATOM 1236 C C . ALA B 1 41 ? 15.773 -1.988 5.5 1 98.06 41 ALA B C 1
ATOM 1238 O O . ALA B 1 41 ? 15.992 -1.331 6.52 1 98.06 41 ALA B O 1
ATOM 1239 N N . SER B 1 42 ? 14.594 -2.064 4.938 1 98.62 42 SER B N 1
ATOM 1240 C CA . SER B 1 42 ? 13.43 -1.375 5.492 1 98.62 42 SER B CA 1
ATOM 1241 C C . SER B 1 42 ? 12.266 -2.338 5.703 1 98.62 42 SER B C 1
ATOM 1243 O O . SER B 1 42 ? 12.125 -3.322 4.973 1 98.62 42 SER B O 1
ATOM 1245 N N . PRO B 1 43 ? 11.461 -2.068 6.688 1 98.62 43 PRO B N 1
ATOM 1246 C CA . PRO B 1 43 ? 10.352 -2.977 6.984 1 98.62 43 PRO B CA 1
ATOM 1247 C C . PRO B 1 43 ? 9.211 -2.869 5.977 1 98.62 43 PRO B C 1
ATOM 1249 O O . PRO B 1 43 ? 8.953 -1.787 5.441 1 98.62 43 PRO B O 1
ATOM 1252 N N . LEU B 1 44 ? 8.539 -4.02 5.734 1 98.62 44 LEU B N 1
ATOM 1253 C CA . LEU B 1 44 ? 7.293 -4.027 4.98 1 98.62 44 LEU B CA 1
ATOM 1254 C C . LEU B 1 44 ? 6.195 -4.746 5.758 1 98.62 44 LEU B C 1
ATOM 1256 O O . LEU B 1 44 ? 6.48 -5.637 6.562 1 98.62 44 LEU B O 1
ATOM 1260 N N . VAL B 1 45 ? 4.996 -4.277 5.598 1 98.62 45 VAL B N 1
ATOM 1261 C CA . VAL B 1 45 ? 3.799 -4.934 6.109 1 98.62 45 VAL B CA 1
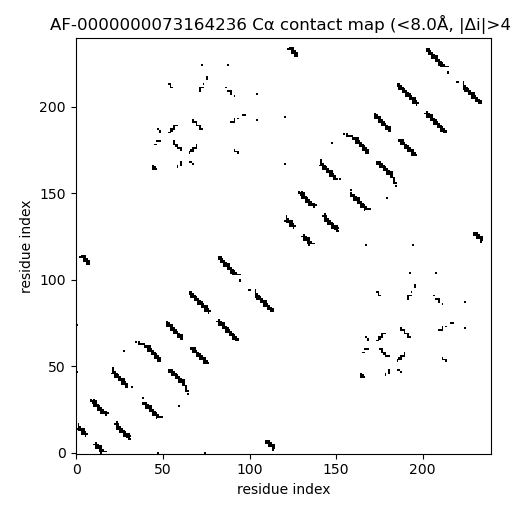ATOM 1262 C C . VAL B 1 45 ? 2.75 -5.027 5.004 1 98.62 45 VAL B C 1
ATOM 1264 O O . VAL B 1 45 ? 2.65 -4.141 4.152 1 98.62 45 VAL B O 1
ATOM 1267 N N . GLY B 1 46 ? 2.02 -6.145 5.031 1 98.69 46 GLY B N 1
ATOM 1268 C CA . GLY B 1 46 ? 1.04 -6.301 3.969 1 98.69 46 GLY B CA 1
ATOM 1269 C C . GLY B 1 46 ? 0.046 -7.414 4.23 1 98.69 46 GLY B C 1
ATOM 1270 O O . GLY B 1 46 ? -0.084 -7.883 5.363 1 98.69 46 GLY B O 1
ATOM 1271 N N . THR B 1 47 ? -0.77 -7.645 3.197 1 98.81 47 THR B N 1
ATOM 1272 C CA . THR B 1 47 ? -1.797 -8.68 3.244 1 98.81 47 THR B CA 1
ATOM 1273 C C . THR B 1 47 ? -1.91 -9.391 1.898 1 98.81 47 THR B C 1
ATOM 1275 O O . THR B 1 47 ? -1.495 -8.852 0.87 1 98.81 47 THR B O 1
ATOM 1278 N N . GLN B 1 48 ? -2.365 -10.617 1.995 1 98.75 48 GLN B N 1
ATOM 1279 C CA . GLN B 1 48 ? -2.775 -11.344 0.797 1 98.75 48 GLN B CA 1
ATOM 1280 C C . GLN B 1 48 ? -4.109 -12.055 1.014 1 98.75 48 GLN B C 1
ATOM 1282 O O . GLN B 1 48 ? -4.496 -12.328 2.152 1 98.75 48 GLN B O 1
ATOM 1287 N N . HIS B 1 49 ? -4.809 -12.25 -0.06 1 98.38 49 HIS B N 1
ATOM 1288 C CA . HIS B 1 49 ? -5.988 -13.102 0.005 1 98.38 49 HIS B CA 1
ATOM 1289 C C . HIS B 1 49 ? -5.594 -14.578 0.101 1 98.38 49 HIS B C 1
ATOM 1291 O O . HIS B 1 49 ? -4.457 -14.938 -0.201 1 98.38 49 HIS B O 1
ATOM 1297 N N . ASN B 1 50 ? -6.566 -15.344 0.625 1 94.31 50 ASN B N 1
ATOM 1298 C CA . ASN B 1 50 ? -6.301 -16.766 0.82 1 94.31 50 ASN B CA 1
ATOM 1299 C C . ASN B 1 50 ? -6.793 -17.594 -0.361 1 94.31 50 ASN B C 1
ATOM 1301 O O . ASN B 1 50 ? -7.895 -18.156 -0.321 1 94.31 50 ASN B O 1
ATOM 1305 N N . ASN B 1 51 ? -5.953 -17.781 -1.31 1 94.44 51 ASN B N 1
ATOM 1306 C CA . ASN B 1 51 ? -6.18 -18.656 -2.455 1 94.44 51 ASN B CA 1
ATOM 1307 C C . ASN B 1 51 ? -4.871 -19.031 -3.143 1 94.44 51 ASN B C 1
ATOM 1309 O O . ASN B 1 51 ? -3.789 -18.703 -2.648 1 94.44 51 ASN B O 1
ATOM 1313 N N . THR B 1 52 ? -4.871 -19.719 -4.277 1 93 52 THR B N 1
ATOM 1314 C CA . THR B 1 52 ? -3.68 -20.297 -4.898 1 93 52 THR B CA 1
ATOM 1315 C C . THR B 1 52 ? -2.895 -19.234 -5.652 1 93 52 THR B C 1
ATOM 1317 O O . THR B 1 52 ? -1.678 -19.344 -5.812 1 93 52 THR B O 1
ATOM 1320 N N . GLN B 1 53 ? -3.557 -18.234 -6.211 1 97.56 53 GLN B N 1
ATOM 1321 C CA . GLN B 1 53 ? -2.957 -17.094 -6.906 1 97.56 53 GLN B CA 1
ATOM 1322 C C . GLN B 1 53 ? -3.479 -15.773 -6.359 1 97.56 53 GLN B C 1
ATOM 1324 O O . GLN B 1 53 ? -4.184 -15.047 -7.055 1 97.56 53 GLN B O 1
ATOM 1329 N N . PRO B 1 54 ? -3.082 -15.531 -5.113 1 98.44 54 PRO B N 1
ATOM 1330 C CA . PRO B 1 54 ? -3.711 -14.445 -4.363 1 98.44 54 PRO B CA 1
ATOM 1331 C C . PRO B 1 54 ? -3.32 -13.062 -4.887 1 98.44 54 PRO B C 1
ATOM 1333 O O . PRO B 1 54 ? -2.176 -12.859 -5.305 1 98.44 54 PRO B O 1
ATOM 1336 N N . THR B 1 55 ? -4.297 -12.109 -4.863 1 98.88 55 THR B N 1
ATOM 1337 C CA . THR B 1 55 ? -3.918 -10.695 -4.855 1 98.88 55 THR B CA 1
ATOM 1338 C C . THR B 1 55 ? -3.25 -10.32 -3.537 1 98.88 55 THR B C 1
ATOM 1340 O O . THR B 1 55 ? -3.494 -10.953 -2.508 1 98.88 55 THR B O 1
ATOM 1343 N N . PHE B 1 56 ? -2.385 -9.344 -3.611 1 98.88 56 PHE B N 1
ATOM 1344 C CA . PHE B 1 56 ? -1.64 -8.914 -2.436 1 98.88 56 PHE B CA 1
ATOM 1345 C C . PHE B 1 56 ? -1.38 -7.41 -2.477 1 98.88 56 PHE B C 1
ATOM 1347 O O . PHE B 1 56 ? -1.523 -6.777 -3.525 1 98.88 56 PHE B O 1
ATOM 1354 N N . GLY B 1 57 ? -1.075 -6.863 -1.403 1 98.94 57 GLY B N 1
ATOM 1355 C CA . GLY B 1 57 ? -0.558 -5.516 -1.24 1 98.94 57 GLY B CA 1
ATOM 1356 C C . GLY B 1 57 ? 0.355 -5.367 -0.038 1 98.94 57 GLY B C 1
ATOM 1357 O O . GLY B 1 57 ? 0.179 -6.055 0.97 1 98.94 57 GLY B O 1
ATOM 1358 N N . PHE B 1 58 ? 1.29 -4.461 -0.194 1 98.88 58 PHE B N 1
ATOM 1359 C CA . PHE B 1 58 ? 2.121 -4.188 0.973 1 98.88 58 PHE B CA 1
ATOM 1360 C C . PHE B 1 58 ? 2.711 -2.785 0.899 1 98.88 58 PHE B C 1
ATOM 1362 O O . PHE B 1 58 ? 2.707 -2.16 -0.162 1 98.88 58 PHE B O 1
ATOM 1369 N N . THR B 1 59 ? 3.148 -2.338 2.072 1 98.88 59 THR B N 1
ATOM 1370 C CA . THR B 1 59 ? 3.807 -1.048 2.246 1 98.88 59 THR B CA 1
ATOM 1371 C C . THR B 1 59 ? 5.266 -1.234 2.656 1 98.88 59 THR B C 1
ATOM 1373 O O . THR B 1 59 ? 5.578 -2.1 3.477 1 98.88 59 THR B O 1
ATOM 1376 N N . VAL B 1 60 ? 6.09 -0.475 2.062 1 98.75 60 VAL B N 1
ATOM 1377 C CA . VAL B 1 60 ? 7.469 -0.355 2.527 1 98.75 60 VAL B CA 1
ATOM 1378 C C . VAL B 1 60 ? 7.691 1.026 3.137 1 98.75 60 VAL B C 1
ATOM 1380 O O . VAL B 1 60 ? 7.465 2.045 2.48 1 98.75 60 VAL B O 1
ATOM 1383 N N . ASN B 1 61 ? 8.039 1.039 4.355 1 98.5 61 ASN B N 1
ATOM 1384 C CA . ASN B 1 61 ? 8.422 2.256 5.062 1 98.5 61 ASN B CA 1
ATOM 1385 C C . ASN B 1 61 ? 9.938 2.449 5.07 1 98.5 61 ASN B C 1
ATOM 1387 O O . ASN B 1 61 ? 10.633 1.892 5.922 1 98.5 61 ASN B O 1
ATOM 1391 N N . TRP B 1 62 ? 10.398 3.322 4.215 1 98.31 62 TRP B N 1
ATOM 1392 C CA . TRP B 1 62 ? 11.844 3.396 3.994 1 98.31 62 TRP B CA 1
ATOM 1393 C C . TRP B 1 62 ? 12.547 3.986 5.207 1 98.31 62 TRP B C 1
ATOM 1395 O O . TRP B 1 62 ? 12.164 5.047 5.703 1 98.31 62 TRP B O 1
ATOM 1405 N N . ASN B 1 63 ? 13.633 3.395 5.656 1 97.62 63 ASN B N 1
ATOM 1406 C CA . ASN B 1 63 ? 14.367 3.803 6.848 1 97.62 63 ASN B CA 1
ATOM 1407 C C . ASN B 1 63 ? 15.383 4.895 6.531 1 97.62 63 ASN B C 1
ATOM 1409 O O . ASN B 1 63 ? 15.914 5.535 7.441 1 97.62 63 ASN B O 1
ATOM 1413 N N . PHE B 1 64 ? 15.633 5.125 5.344 1 97.25 64 PHE B N 1
ATOM 1414 C CA . PHE B 1 64 ? 16.734 6.012 5 1 97.25 64 PHE B CA 1
ATOM 1415 C C . PHE B 1 64 ? 16.234 7.246 4.258 1 97.25 64 PHE B C 1
ATOM 1417 O O . PHE B 1 64 ? 17.031 8.086 3.826 1 97.25 64 PHE B O 1
ATOM 1424 N N . THR B 1 65 ? 14.969 7.359 3.977 1 97.31 65 THR B N 1
ATOM 1425 C CA . THR B 1 65 ? 14.305 8.523 3.406 1 97.31 65 THR B CA 1
ATOM 1426 C C . THR B 1 65 ? 12.883 8.648 3.939 1 97.31 65 THR B C 1
ATOM 1428 O O . THR B 1 65 ? 12.266 7.652 4.32 1 97.31 65 THR B O 1
ATOM 1431 N N . ASP B 1 66 ? 12.391 9.867 3.93 1 96.75 66 ASP B N 1
ATOM 1432 C CA . ASP B 1 66 ? 10.992 10.07 4.277 1 96.75 66 ASP B CA 1
ATOM 1433 C C . ASP B 1 66 ? 10.086 9.797 3.078 1 96.75 66 ASP B C 1
ATOM 1435 O O . ASP B 1 66 ? 9.594 10.727 2.436 1 96.75 66 ASP B O 1
ATOM 1439 N N . SER B 1 67 ? 9.938 8.648 2.703 1 98.25 67 SER B N 1
ATOM 1440 C CA . SER B 1 67 ? 9.102 8.172 1.605 1 98.25 67 SER B CA 1
ATOM 1441 C C . SER B 1 67 ? 8.477 6.82 1.933 1 98.25 67 SER B C 1
ATOM 1443 O O . SER B 1 67 ? 8.953 6.105 2.816 1 98.25 67 SER B O 1
ATOM 1445 N N . THR B 1 68 ? 7.441 6.602 1.351 1 98.62 68 THR B N 1
ATOM 1446 C CA . THR B 1 68 ? 6.707 5.352 1.51 1 98.62 68 THR B CA 1
ATOM 1447 C C . THR B 1 68 ? 6.332 4.766 0.151 1 98.62 68 THR B C 1
ATOM 1449 O O . THR B 1 68 ? 5.852 5.484 -0.729 1 98.62 68 THR B O 1
ATOM 1452 N N . THR B 1 69 ? 6.594 3.48 -0.046 1 98.75 69 THR B N 1
ATOM 1453 C CA . THR B 1 69 ? 6.16 2.785 -1.253 1 98.75 69 THR B CA 1
ATOM 1454 C C . THR B 1 69 ? 5.062 1.774 -0.93 1 98.75 69 THR B C 1
ATOM 1456 O O . THR B 1 69 ? 5.141 1.065 0.075 1 98.75 69 THR B O 1
ATOM 1459 N N . VAL B 1 70 ? 4.074 1.759 -1.781 1 98.94 70 VAL B N 1
ATOM 1460 C CA . VAL B 1 70 ? 3.08 0.692 -1.716 1 98.94 70 VAL B CA 1
ATOM 1461 C C . VAL B 1 70 ? 3.129 -0.139 -2.996 1 98.94 70 VAL B C 1
ATOM 1463 O O . VAL B 1 70 ? 3.367 0.394 -4.082 1 98.94 70 VAL B O 1
ATOM 1466 N N . PHE B 1 71 ? 2.93 -1.478 -2.838 1 98.88 71 PHE B N 1
ATOM 1467 C CA . PHE B 1 71 ? 2.873 -2.447 -3.926 1 98.88 71 PHE B CA 1
ATOM 1468 C C . PHE B 1 71 ? 1.547 -3.199 -3.912 1 98.88 71 PHE B C 1
ATOM 1470 O O . PHE B 1 71 ? 1.061 -3.592 -2.85 1 98.88 71 PHE B O 1
ATOM 1477 N N . THR B 1 72 ? 0.949 -3.336 -5.043 1 98.94 72 THR B N 1
ATOM 1478 C CA . THR B 1 72 ? -0.132 -4.309 -5.164 1 98.94 72 THR B CA 1
ATOM 1479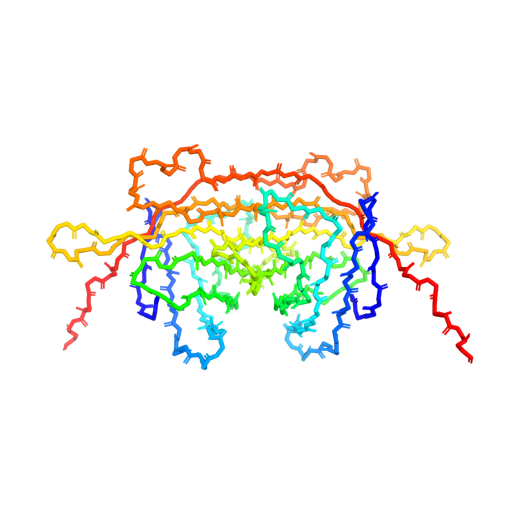 C C . THR B 1 72 ? 0.031 -5.141 -6.434 1 98.94 72 THR B C 1
ATOM 1481 O O . THR B 1 72 ? 0.654 -4.695 -7.398 1 98.94 72 THR B O 1
ATOM 1484 N N . GLY B 1 73 ? -0.464 -6.344 -6.344 1 98.81 73 GLY B N 1
ATOM 1485 C CA . GLY B 1 73 ? -0.376 -7.266 -7.465 1 98.81 73 GLY B CA 1
ATOM 1486 C C . GLY B 1 73 ? -1.031 -8.602 -7.188 1 98.81 73 GLY B C 1
ATOM 1487 O O . GLY B 1 73 ? -1.883 -8.711 -6.301 1 98.81 73 GLY B O 1
ATOM 1488 N N . GLN B 1 74 ? -0.634 -9.508 -8.039 1 98.88 74 GLN B N 1
ATOM 1489 C CA . GLN B 1 74 ? -1.135 -10.875 -7.926 1 98.88 74 GLN B CA 1
ATOM 1490 C C . GLN B 1 74 ? -0.011 -11.891 -8.109 1 98.88 74 GLN B C 1
ATOM 1492 O O . GLN B 1 74 ? 0.896 -11.68 -8.922 1 98.88 74 GLN B O 1
ATOM 1497 N N . CYS B 1 75 ? -0.052 -12.969 -7.305 1 98.69 75 CYS B N 1
ATOM 1498 C CA . CYS B 1 75 ? 0.813 -14.117 -7.52 1 98.69 75 CYS B CA 1
ATOM 1499 C C . CYS B 1 75 ? 0.256 -15.023 -8.609 1 98.69 75 CYS B C 1
ATOM 1501 O O . CYS B 1 75 ? -0.881 -15.492 -8.516 1 98.69 75 CYS B O 1
ATOM 1503 N N . PHE B 1 76 ? 1.034 -15.203 -9.633 1 98.5 76 PHE B N 1
ATOM 1504 C CA . PHE B 1 76 ? 0.671 -16.141 -10.688 1 98.5 76 PHE B CA 1
ATOM 1505 C C . PHE B 1 76 ? 1.551 -17.391 -10.641 1 98.5 76 PHE B C 1
ATOM 1507 O O . PHE B 1 76 ? 2.744 -17.297 -10.344 1 98.5 76 PHE B O 1
ATOM 1514 N N . VAL B 1 77 ? 0.961 -18.5 -10.938 1 96.5 77 VAL B N 1
ATOM 1515 C CA . VAL B 1 77 ? 1.68 -19.766 -10.992 1 96.5 77 VAL B CA 1
ATOM 1516 C C . VAL B 1 77 ? 1.599 -20.359 -12.398 1 96.5 77 VAL B C 1
ATOM 1518 O O . VAL B 1 77 ? 0.506 -20.5 -12.953 1 96.5 77 VAL B O 1
ATOM 1521 N N . ASP B 1 78 ? 2.711 -20.609 -12.953 1 92.94 78 ASP B N 1
ATOM 1522 C CA . ASP B 1 78 ? 2.693 -21.156 -14.312 1 92.94 78 ASP B CA 1
ATOM 1523 C C . ASP B 1 78 ? 2.488 -22.672 -14.289 1 92.94 78 ASP B C 1
ATOM 1525 O O . ASP B 1 78 ? 2.26 -23.25 -13.227 1 92.94 78 ASP B O 1
ATOM 1529 N N . ILE B 1 79 ? 2.535 -23.25 -15.414 1 92.81 79 ILE B N 1
ATOM 1530 C CA . ILE B 1 79 ? 2.201 -24.656 -15.57 1 92.81 79 ILE B CA 1
ATOM 1531 C C . ILE B 1 79 ? 3.24 -25.516 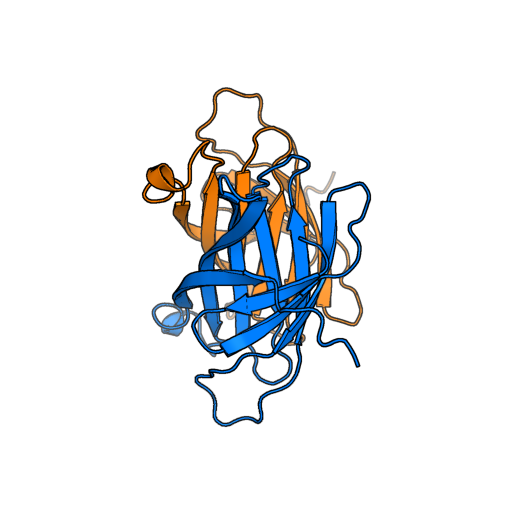-14.852 1 92.81 79 ILE B C 1
ATOM 1533 O O . ILE B 1 79 ? 2.969 -26.672 -14.5 1 92.81 79 ILE B O 1
ATOM 1537 N N . GLU B 1 80 ? 4.461 -25 -14.672 1 94.19 80 GLU B N 1
ATOM 1538 C CA . GLU B 1 80 ? 5.531 -25.734 -14 1 94.19 80 GLU B CA 1
ATOM 1539 C C . GLU B 1 80 ? 5.52 -25.484 -12.5 1 94.19 80 GLU B C 1
ATOM 1541 O O . GLU B 1 80 ? 6.371 -26 -11.773 1 94.19 80 GLU B O 1
ATOM 1546 N N . GLY B 1 81 ? 4.582 -24.688 -12.023 1 92.69 81 GLY B N 1
ATOM 1547 C CA . GLY B 1 81 ? 4.457 -24.422 -10.594 1 92.69 81 GLY B CA 1
ATOM 1548 C C . GLY B 1 81 ? 5.297 -23.25 -10.133 1 92.69 81 GLY B C 1
ATOM 1549 O O . GLY B 1 81 ? 5.398 -22.984 -8.938 1 92.69 81 GLY B O 1
ATOM 1550 N N . LYS B 1 82 ? 5.918 -22.625 -11.148 1 94.31 82 LYS B N 1
ATOM 1551 C CA . LYS B 1 82 ? 6.742 -21.469 -10.789 1 94.31 82 LYS B CA 1
ATOM 1552 C C . LYS B 1 82 ? 5.875 -20.25 -10.477 1 94.31 82 LYS B C 1
ATOM 1554 O O . LYS B 1 82 ? 4.969 -19.906 -11.242 1 94.31 82 LYS B O 1
ATOM 1559 N N . GLU B 1 83 ? 6.219 -19.625 -9.391 1 96.88 83 GLU B N 1
ATOM 1560 C CA . GLU B 1 83 ? 5.457 -18.469 -8.938 1 96.88 83 GLU B CA 1
ATOM 1561 C C . GLU B 1 83 ? 6.082 -17.172 -9.438 1 96.88 83 GLU B C 1
ATOM 1563 O O . GLU B 1 83 ? 7.309 -17.031 -9.477 1 96.88 83 GLU B O 1
ATOM 1568 N N . ILE B 1 84 ? 5.23 -16.188 -9.758 1 97.69 84 ILE B N 1
ATOM 1569 C CA . ILE B 1 84 ? 5.605 -14.828 -10.125 1 97.69 84 ILE B CA 1
ATOM 1570 C C . ILE B 1 84 ? 4.695 -13.836 -9.406 1 97.69 84 ILE B C 1
ATOM 1572 O O . ILE B 1 84 ? 3.475 -14.023 -9.367 1 97.69 84 ILE B O 1
ATOM 1576 N N . LEU B 1 85 ? 5.32 -12.898 -8.773 1 98.56 85 LEU B N 1
ATOM 1577 C CA . LEU B 1 85 ? 4.547 -11.773 -8.266 1 98.56 85 LEU B CA 1
ATOM 1578 C C . LEU B 1 85 ? 4.574 -10.602 -9.25 1 98.56 85 LEU B C 1
ATOM 1580 O O . LEU B 1 85 ? 5.617 -9.977 -9.445 1 98.56 85 LEU B O 1
ATOM 1584 N N . LYS B 1 86 ? 3.518 -10.352 -9.844 1 98.56 86 LYS B N 1
ATOM 1585 C CA . LYS B 1 86 ? 3.422 -9.266 -10.812 1 98.56 86 LYS B CA 1
ATOM 1586 C C . LYS B 1 86 ? 2.52 -8.148 -10.297 1 98.56 86 LYS B C 1
ATOM 1588 O O . LYS B 1 86 ? 1.424 -8.406 -9.797 1 98.56 86 LYS B O 1
ATOM 1593 N N . GLY B 1 87 ? 3.004 -6.871 -10.391 1 98.12 87 GLY B N 1
ATOM 1594 C CA . GLY B 1 87 ? 2.16 -5.793 -9.898 1 98.12 87 GLY B CA 1
ATOM 1595 C C . GLY B 1 87 ? 2.73 -4.418 -10.18 1 98.12 87 GLY B C 1
ATOM 1596 O O . GLY B 1 87 ? 3.523 -4.246 -11.109 1 98.12 87 GLY B O 1
ATOM 1597 N N . MET B 1 88 ? 2.143 -3.402 -9.523 1 98.69 88 MET B N 1
ATOM 1598 C CA . MET B 1 88 ? 2.484 -1.988 -9.641 1 98.69 88 MET B CA 1
ATOM 1599 C C . MET B 1 88 ? 2.809 -1.386 -8.281 1 98.69 88 MET B C 1
ATOM 1601 O O . MET B 1 88 ? 2.432 -1.938 -7.246 1 98.69 88 MET B O 1
ATOM 1605 N N . TRP B 1 89 ? 3.559 -0.282 -8.359 1 98.69 89 TRP B N 1
ATOM 1606 C CA . TRP B 1 89 ? 3.883 0.404 -7.113 1 98.69 89 TRP B CA 1
ATOM 1607 C C . TRP B 1 89 ? 3.697 1.911 -7.258 1 98.69 89 TRP B C 1
ATOM 1609 O O . TRP B 1 89 ? 3.711 2.441 -8.367 1 98.69 89 TRP B O 1
ATOM 1619 N N . LEU B 1 90 ? 3.406 2.533 -6.137 1 98.81 90 LEU B N 1
ATOM 1620 C CA . LEU B 1 90 ? 3.443 3.979 -5.941 1 98.81 90 LEU B CA 1
ATOM 1621 C C . LEU B 1 90 ? 4.473 4.359 -4.883 1 98.81 90 LEU B C 1
ATOM 1623 O O . LEU B 1 90 ? 4.492 3.777 -3.795 1 98.81 90 LEU B O 1
ATOM 1627 N N . LEU B 1 91 ? 5.305 5.293 -5.227 1 98.69 91 LEU B N 1
ATOM 1628 C CA . LEU B 1 91 ? 6.254 5.867 -4.281 1 98.69 91 LEU B CA 1
ATOM 1629 C C . LEU B 1 91 ? 5.891 7.312 -3.957 1 98.69 91 LEU B C 1
ATOM 1631 O O . LEU B 1 91 ? 5.898 8.172 -4.84 1 98.69 91 LEU B O 1
ATOM 1635 N N . GLN B 1 92 ? 5.562 7.555 -2.695 1 98.75 92 GLN B N 1
ATOM 1636 C CA . GLN B 1 92 ? 5.309 8.914 -2.221 1 98.75 92 GLN B CA 1
ATOM 1637 C C . GLN B 1 92 ? 6.535 9.484 -1.517 1 98.75 92 GLN B C 1
ATOM 1639 O O . GLN B 1 92 ? 6.953 8.977 -0.474 1 98.75 92 GLN B O 1
ATOM 1644 N N . SER B 1 93 ? 7.07 10.531 -2.057 1 98.31 93 SER B N 1
ATOM 1645 C CA . SER B 1 93 ? 8.141 11.273 -1.401 1 98.31 93 SER B CA 1
ATOM 1646 C C . SER B 1 93 ? 7.59 12.438 -0.592 1 98.31 93 SER B C 1
ATOM 1648 O O . SER B 1 93 ? 6.586 13.039 -0.971 1 98.31 93 SER B O 1
ATOM 1650 N N . HIS B 1 94 ? 8.258 12.711 0.479 1 98.19 94 HIS B N 1
ATOM 1651 C CA . HIS B 1 94 ? 7.859 13.844 1.305 1 98.19 94 HIS B CA 1
ATOM 1652 C C . HIS B 1 94 ? 8.094 15.164 0.58 1 98.19 94 HIS B C 1
ATOM 1654 O O . HIS B 1 94 ? 9.133 15.352 -0.06 1 98.19 94 HIS B O 1
ATOM 1660 N N . VAL B 1 95 ? 7.129 16.031 0.608 1 98.19 95 VAL B N 1
ATOM 1661 C CA . VAL B 1 95 ? 7.289 17.422 0.15 1 98.19 95 VAL B CA 1
ATOM 1662 C C . VAL B 1 95 ? 6.906 18.375 1.271 1 98.19 95 VAL B C 1
ATOM 1664 O O . VAL B 1 95 ? 6.121 18.031 2.156 1 98.19 95 VAL B O 1
ATOM 1667 N N . ASN B 1 96 ? 7.387 19.562 1.252 1 96.31 96 ASN B N 1
ATOM 1668 C CA . ASN B 1 96 ? 7.219 20.5 2.35 1 96.31 96 ASN B CA 1
ATOM 1669 C C . ASN B 1 96 ? 5.84 21.156 2.322 1 96.31 96 ASN B C 1
ATOM 1671 O O . ASN B 1 96 ? 5.375 21.688 3.338 1 96.31 96 ASN B O 1
ATOM 1675 N N . SER B 1 97 ? 5.277 21.172 1.059 1 95.88 97 SER B N 1
ATOM 1676 C CA . SER B 1 97 ? 3.992 21.844 0.898 1 95.88 97 SER B CA 1
ATOM 1677 C C . SER B 1 97 ? 3.07 21.047 -0.029 1 95.88 97 SER B C 1
ATOM 1679 O O . SER B 1 97 ? 3.533 20.406 -0.974 1 95.88 97 SER B O 1
ATOM 1681 N N . ILE B 1 98 ? 1.822 21.219 0.278 1 96.56 98 ILE B N 1
ATOM 1682 C CA . ILE B 1 98 ? 0.811 20.578 -0.551 1 96.56 98 ILE B CA 1
ATOM 1683 C C . ILE B 1 98 ? 0.924 21.078 -1.989 1 96.56 98 ILE B C 1
ATOM 1685 O O . ILE B 1 98 ? 0.558 20.375 -2.932 1 96.56 98 ILE B O 1
ATOM 1689 N N . LYS B 1 99 ? 1.458 22.25 -2.236 1 96.69 99 LYS B N 1
ATOM 1690 C CA . LYS B 1 99 ? 1.636 22.812 -3.572 1 96.69 99 LYS B CA 1
ATOM 1691 C C . LYS B 1 99 ? 2.623 21.984 -4.391 1 96.69 99 LYS B C 1
ATOM 1693 O O . LYS B 1 99 ? 2.625 22.047 -5.621 1 96.69 99 LYS B O 1
ATOM 1698 N N . ASP B 1 100 ? 3.424 21.25 -3.76 1 97.81 100 ASP B N 1
ATOM 1699 C CA . ASP B 1 100 ? 4.453 20.453 -4.418 1 97.81 100 ASP B CA 1
ATOM 1700 C C . ASP B 1 100 ? 4.016 19 -4.551 1 97.81 100 ASP B C 1
ATOM 1702 O O . ASP B 1 100 ? 4.773 18.156 -5.039 1 97.81 100 ASP B O 1
ATOM 1706 N N . ASP B 1 101 ? 2.832 18.719 -4.133 1 97.56 101 ASP B N 1
ATOM 1707 C CA . ASP B 1 101 ? 2.361 17.344 -4.113 1 97.56 101 ASP B CA 1
ATOM 1708 C C . ASP B 1 101 ? 2.266 16.766 -5.527 1 97.56 101 ASP B C 1
ATOM 1710 O O . ASP B 1 101 ? 2.395 15.562 -5.727 1 97.56 101 ASP B O 1
ATOM 1714 N N . TRP B 1 102 ? 2.121 17.594 -6.578 1 96.88 102 TRP B N 1
ATOM 1715 C CA . TRP B 1 102 ? 1.897 17.172 -7.957 1 96.88 102 TRP B CA 1
ATOM 1716 C C . TRP B 1 102 ? 3.096 16.391 -8.484 1 96.88 102 TRP B C 1
ATOM 1718 O O . TRP B 1 102 ? 2.965 15.602 -9.422 1 96.88 102 TRP B O 1
ATOM 1728 N N . LYS B 1 103 ? 4.199 16.531 -7.863 1 97.5 103 LYS B N 1
ATOM 1729 C CA . LYS B 1 103 ? 5.414 15.867 -8.328 1 97.5 103 LYS B CA 1
ATOM 1730 C C . LYS B 1 103 ? 5.918 14.852 -7.305 1 97.5 103 LYS B C 1
ATOM 1732 O O . LYS B 1 103 ? 7.07 14.414 -7.371 1 97.5 103 LYS B O 1
ATOM 1737 N N . ALA B 1 104 ? 5.203 14.516 -6.277 1 98.06 104 ALA B N 1
ATOM 1738 C CA . ALA B 1 104 ? 5.707 13.797 -5.113 1 98.06 104 ALA B CA 1
ATOM 1739 C C . ALA B 1 104 ? 5.531 12.289 -5.285 1 98.06 104 ALA B C 1
ATOM 1741 O O . ALA B 1 104 ? 6.09 11.5 -4.516 1 98.06 104 ALA B O 1
ATOM 1742 N N . THR B 1 105 ? 4.715 11.812 -6.27 1 98.31 105 THR B N 1
ATOM 1743 C CA . THR B 1 105 ? 4.418 10.391 -6.395 1 98.31 105 THR B CA 1
ATOM 1744 C C . THR B 1 105 ? 4.977 9.836 -7.699 1 98.31 105 THR B C 1
ATOM 1746 O O . THR B 1 105 ? 4.754 10.406 -8.773 1 98.31 105 THR B O 1
ATOM 1749 N N . LYS B 1 106 ? 5.719 8.789 -7.621 1 98.06 106 LYS B N 1
ATOM 1750 C CA . LYS B 1 106 ? 6.16 8 -8.766 1 98.06 106 LYS B CA 1
ATOM 1751 C C . LYS B 1 106 ? 5.398 6.68 -8.852 1 98.06 106 LYS B C 1
ATOM 1753 O O . LYS B 1 106 ? 4.914 6.172 -7.844 1 98.06 106 LYS B O 1
ATOM 1758 N N . VAL B 1 107 ? 5.312 6.203 -9.992 1 98.19 107 VAL B N 1
ATOM 1759 C CA . VAL B 1 107 ? 4.59 4.957 -10.227 1 98.19 107 VAL B CA 1
ATOM 1760 C C . VAL B 1 107 ? 5.402 4.051 -11.148 1 98.19 107 VAL B C 1
ATOM 1762 O O . VAL B 1 107 ? 6.18 4.535 -11.977 1 98.19 107 VAL B O 1
ATOM 1765 N N . GLY B 1 108 ? 5.312 2.791 -10.977 1 97.5 108 GLY B N 1
ATOM 1766 C CA . GLY B 1 108 ? 5.949 1.831 -11.859 1 97.5 108 GLY B CA 1
ATOM 1767 C C . GLY B 1 108 ? 5.379 0.431 -11.734 1 97.5 108 GLY B C 1
ATOM 1768 O O . GLY B 1 108 ? 4.41 0.213 -11 1 97.5 108 GLY B O 1
ATOM 1769 N N . THR B 1 109 ? 5.863 -0.449 -12.57 1 98.25 109 THR B N 1
ATOM 1770 C CA . THR B 1 109 ? 5.527 -1.867 -12.516 1 98.25 109 THR B CA 1
ATOM 1771 C C . THR B 1 109 ? 6.699 -2.682 -11.969 1 98.25 109 THR B C 1
ATOM 1773 O O . THR B 1 109 ? 7.832 -2.197 -11.93 1 98.25 109 THR B O 1
ATOM 1776 N N . ASP B 1 110 ? 6.352 -3.816 -11.484 1 97.25 110 ASP B N 1
ATOM 1777 C CA . ASP B 1 110 ? 7.387 -4.664 -10.906 1 97.25 110 ASP B CA 1
ATOM 1778 C C . ASP B 1 110 ? 7.016 -6.141 -11.023 1 97.25 110 ASP B C 1
ATOM 1780 O O . ASP B 1 110 ? 5.832 -6.492 -11.031 1 97.25 110 ASP B O 1
ATOM 1784 N N . THR B 1 111 ? 7.988 -6.957 -11.164 1 98.25 111 THR B N 1
ATOM 1785 C CA . THR B 1 111 ? 7.848 -8.406 -11.164 1 98.25 111 THR B CA 1
ATOM 1786 C C . THR B 1 111 ? 8.891 -9.062 -10.266 1 98.25 111 THR B C 1
ATOM 1788 O O . THR B 1 111 ? 10.086 -8.758 -10.367 1 98.25 111 THR B O 1
ATOM 1791 N N . PHE B 1 112 ? 8.414 -9.906 -9.422 1 98.31 112 PHE B N 1
ATOM 1792 C CA . PHE B 1 112 ? 9.297 -10.617 -8.508 1 98.31 112 PHE B CA 1
ATOM 1793 C C . PHE B 1 112 ? 9.312 -12.109 -8.812 1 98.31 112 PHE B C 1
ATOM 1795 O O . PHE B 1 112 ? 8.289 -12.68 -9.195 1 98.31 112 PHE B O 1
ATOM 1802 N N . THR B 1 113 ? 10.438 -12.68 -8.594 1 97.81 113 THR B N 1
ATOM 1803 C CA . THR B 1 113 ? 10.586 -14.133 -8.633 1 97.81 113 THR B CA 1
ATOM 1804 C C . THR B 1 113 ? 11.234 -14.648 -7.352 1 97.81 113 THR B C 1
ATOM 1806 O O . THR B 1 113 ? 11.945 -13.914 -6.668 1 97.81 113 THR B O 1
ATOM 1809 N N . ARG B 1 114 ? 10.914 -15.953 -7.031 1 97.06 114 ARG B N 1
ATOM 1810 C CA . ARG B 1 114 ? 11.523 -16.562 -5.852 1 97.06 114 ARG B CA 1
ATOM 1811 C C . ARG B 1 114 ? 13.039 -16.656 -6.008 1 97.06 114 ARG B C 1
ATOM 1813 O O . ARG B 1 114 ? 13.539 -17 -7.082 1 97.06 114 ARG B O 1
ATOM 1820 N N . ARG B 1 115 ? 13.734 -16.234 -4.93 1 93.06 115 ARG B N 1
ATOM 1821 C CA . ARG B 1 115 ? 15.18 -16.422 -4.93 1 93.06 115 ARG B CA 1
ATOM 1822 C C . ARG B 1 115 ? 15.547 -17.875 -4.617 1 93.06 115 ARG B C 1
ATOM 1824 O O . ARG B 1 115 ? 14.906 -18.516 -3.773 1 93.06 115 ARG B O 1
ATOM 1831 N N . PRO B 1 116 ? 16.562 -18.391 -5.406 1 76.88 116 PRO B N 1
ATOM 1832 C CA . PRO B 1 116 ? 17.016 -19.75 -5.109 1 76.88 116 PRO B CA 1
ATOM 1833 C C . PRO B 1 116 ? 17.547 -19.891 -3.688 1 76.88 116 PRO B C 1
ATOM 1835 O O . PRO B 1 116 ? 18.109 -18.953 -3.135 1 76.88 116 PRO B O 1
ATOM 1838 N N . GLU B 1 117 ? 16.938 -20.672 -2.756 1 64.75 117 GLU B N 1
ATOM 1839 C CA . GLU B 1 117 ? 17.469 -20.953 -1.429 1 64.75 117 GLU B CA 1
ATOM 1840 C C . GLU B 1 117 ? 18.969 -21.219 -1.485 1 64.75 117 GLU B C 1
ATOM 1842 O O . GLU B 1 117 ? 19.438 -22.016 -2.307 1 64.75 117 GLU B O 1
ATOM 1847 N N . VAL B 1 118 ? 19.781 -20.109 -1.311 1 53.44 118 VAL B N 1
ATOM 1848 C CA . VAL B 1 118 ? 21.203 -20.453 -1.267 1 53.44 118 VAL B CA 1
ATOM 1849 C C . VAL B 1 118 ? 21.438 -21.516 -0.191 1 53.44 118 VAL B C 1
ATOM 1851 O O . VAL B 1 118 ? 21.156 -21.281 0.987 1 53.44 118 VAL B O 1
ATOM 1854 N N . MET B 1 119 ? 21.391 -22.766 -0.448 1 46.66 119 MET B N 1
ATOM 1855 C CA . MET B 1 119 ? 21.969 -23.797 0.427 1 46.66 119 MET B CA 1
ATOM 1856 C C . MET B 1 119 ? 23.344 -23.375 0.931 1 46.66 119 MET B C 1
ATOM 1858 O O . MET B 1 119 ? 24.234 -23.078 0.136 1 46.66 119 MET B O 1
ATOM 1862 N N . GLU B 1 120 ? 23.297 -22.641 1.92 1 35.25 120 GLU B N 1
ATOM 1863 C CA . GLU B 1 120 ? 24.641 -22.781 2.473 1 35.25 120 GLU B CA 1
ATOM 1864 C C . GLU B 1 120 ? 24.938 -24.234 2.848 1 35.25 120 GLU B C 1
ATOM 1866 O O . GLU B 1 120 ? 24.047 -24.953 3.285 1 35.25 120 GLU B O 1
#

Foldseek 3Di:
DAAWKAWPQGKIWHWHDADPQFKTKTWIWDPDDPDPWDTDIWIKIWGWDPDDWIWIKMKTCGPGFRKIKMWIFIWDQDPVRFIKTWTKMKIAHDDPDPVCRVPGIDMDIIMMGHDDPPPD/DAAWKAKPQGKIWHWHDADPQFKTKTWIWDPDDPDPWDTDIWIKIWGWDPDDWIWIKMKTCGPGFRKIKMWIFIWDQDPVRFIKTWTKMKMAHDDPDPVCRVPGIDMDIIMMGHDDPPPD

Radius of gyration: 17.44 Å; Cα contacts (8 Å, |Δi|>4): 638; chains: 2; bounding box: 48×53×40 Å

Sequence (240 aa):
LTGNWTNDLGSNMTIGKLSSNGEFAGTYITAVTTTKKEIKASPLVGTQHNNTQPTFGFTVNWNFTDSTTVFTGQCFVDIEGKEILKGMWLLQSHVNSIKDDWKATKVGTDTFTRRPEVMELTGNWTNDLGSNMTIGKLSSNGEFAGTYITAVTTTKKEIKASPLVGTQHNNTQPTFGFTVNWNFTDSTTVFTGQCFVDIEGKEILKGMWLLQSHVNSIKDDWKATKVGTDTFTRRPEVME